Protein AF-A0A6A1PZD8-F1 (afdb_monomer_lite)

InterPro domains:
  IPR005786 Branched-chain amino acid aminotransferase II [PTHR11825] (142-214)
  IPR036038 Aminotransferase-like, PLP-dependent enzymes [SSF56752] (1-214)
  IPR043131 Branched-chain-amino-acid aminotransferase-like, N-terminal [G3DSA:3.30.470.10] (1-45)
  IPR043132 Branched-chain-amino-acid aminotransferase-like, C-terminal [G3DSA:3.20.10.10] (76-135)
  IPR043132 Branched-chain-amino-acid aminotransferase-like, C-terminal [G3DSA:3.20.10.10] (136-211)

Secondary structure (DSSP, 8-state):
------EEE-TTS-EEESSHHHHHHHHHHHHHHTTPPP--GGG---TTT------EEE--S--S-S--S-EEE---S----GGGTTHHHHHHHHHHTT-SS-EEEETTTTEEEEETTEEEEEEE--TT-PPP----S-TTSTTTS-------BHHHHHHHHHTT-EEEEEEEETTTEEEE--EEEETTEEEE-TTTTTTTHHHHHHHHHHHHH-

Structure (mmCIF, N/CA/C/O backbone):
data_AF-A0A6A1PZD8-F1
#
_entry.id   AF-A0A6A1PZD8-F1
#
loop_
_atom_site.group_PDB
_atom_site.id
_atom_site.type_symbol
_atom_site.label_atom_id
_atom_site.label_alt_id
_atom_site.label_comp_id
_atom_site.label_asym_id
_atom_site.label_entity_id
_atom_site.label_seq_id
_atom_site.pdbx_PDB_ins_code
_atom_site.Cartn_x
_atom_site.Cartn_y
_atom_site.Cartn_z
_atom_site.occupancy
_atom_site.B_iso_or_equiv
_atom_site.auth_seq_id
_atom_site.auth_comp_id
_atom_site.auth_asym_id
_atom_site.auth_atom_id
_atom_site.pdbx_PDB_model_num
ATOM 1 N N . LEU A 1 1 ? 8.321 -14.319 -13.948 1.00 66.00 1 LEU A N 1
ATOM 2 C CA . LEU A 1 1 ? 8.501 -13.089 -13.126 1.00 66.00 1 LEU A CA 1
ATOM 3 C C . LEU A 1 1 ? 8.470 -11.869 -14.033 1.00 66.00 1 LEU A C 1
ATOM 5 O O . LEU A 1 1 ? 8.706 -12.036 -15.225 1.00 66.00 1 LEU A O 1
ATOM 9 N N . PHE A 1 2 ? 8.208 -10.676 -13.501 1.00 71.44 2 PHE A N 1
ATOM 10 C CA . PHE A 1 2 ? 8.309 -9.426 -14.261 1.00 71.44 2 PHE A CA 1
ATOM 11 C C . PHE A 1 2 ? 8.849 -8.297 -13.381 1.00 71.44 2 PHE A C 1
ATOM 13 O O . PHE A 1 2 ? 8.871 -8.422 -12.159 1.00 71.44 2 PHE A O 1
ATOM 20 N N . GLU A 1 3 ? 9.250 -7.207 -14.028 1.00 72.62 3 GLU A N 1
ATOM 21 C CA . GLU A 1 3 ? 9.620 -5.938 -13.409 1.00 72.62 3 GLU A CA 1
ATOM 22 C C . GLU A 1 3 ? 8.863 -4.784 -14.066 1.00 72.62 3 GLU A C 1
ATOM 24 O O . GLU A 1 3 ? 8.399 -4.894 -15.203 1.00 72.62 3 GLU A O 1
ATOM 29 N N . GLY A 1 4 ? 8.751 -3.675 -13.340 1.00 69.31 4 GLY A N 1
ATOM 30 C CA . GLY A 1 4 ? 8.159 -2.437 -13.832 1.00 69.31 4 GLY A CA 1
ATOM 31 C C . GLY A 1 4 ? 9.054 -1.251 -13.501 1.00 69.31 4 GLY A C 1
ATOM 32 O O . GLY A 1 4 ? 9.299 -0.965 -12.331 1.00 69.31 4 GLY A O 1
ATOM 33 N N . MET A 1 5 ? 9.518 -0.548 -14.530 1.00 73.38 5 MET A N 1
ATOM 34 C CA . MET A 1 5 ? 10.239 0.718 -14.405 1.00 73.38 5 MET A CA 1
ATOM 35 C C . MET A 1 5 ? 9.697 1.723 -15.417 1.00 73.38 5 MET A C 1
ATOM 37 O O . MET A 1 5 ? 9.036 1.344 -16.385 1.00 73.38 5 MET A O 1
ATOM 41 N N . LYS A 1 6 ? 9.950 3.008 -15.173 1.00 66.00 6 LYS A N 1
ATOM 42 C CA . LYS A 1 6 ? 9.512 4.099 -16.045 1.00 66.00 6 LYS A CA 1
ATOM 43 C C . LYS A 1 6 ? 10.709 4.837 -16.623 1.00 66.00 6 LYS A C 1
ATOM 45 O O . LYS A 1 6 ? 11.707 5.047 -15.931 1.00 66.00 6 LYS A O 1
ATOM 50 N N . ALA A 1 7 ? 10.546 5.240 -17.878 1.00 67.88 7 ALA A N 1
ATOM 51 C CA . ALA A 1 7 ? 11.393 6.209 -18.542 1.00 67.88 7 ALA A CA 1
ATOM 52 C C . ALA A 1 7 ? 10.691 7.570 -18.547 1.00 67.88 7 ALA A C 1
ATOM 54 O O . ALA A 1 7 ? 9.480 7.649 -18.767 1.00 67.88 7 ALA A O 1
ATOM 55 N N . PHE A 1 8 ? 11.457 8.625 -18.313 1.00 67.81 8 PHE A N 1
ATOM 56 C CA . PHE A 1 8 ? 10.989 10.003 -18.276 1.00 67.81 8 PHE A CA 1
ATOM 57 C C . PHE A 1 8 ? 11.785 10.817 -19.286 1.00 67.81 8 PHE A C 1
ATOM 59 O O . PHE A 1 8 ? 12.988 10.615 -19.437 1.00 67.81 8 PHE A O 1
ATOM 66 N N . LYS A 1 9 ? 11.109 11.710 -20.010 1.00 66.81 9 LYS A N 1
ATOM 67 C CA . LYS A 1 9 ? 11.753 12.610 -20.967 1.00 66.81 9 LYS A CA 1
ATOM 68 C C . LYS A 1 9 ? 11.853 13.994 -20.338 1.00 66.81 9 LYS A C 1
ATOM 70 O O . LYS A 1 9 ? 10.829 14.633 -20.097 1.00 66.81 9 LYS A O 1
ATOM 75 N N . GLY A 1 10 ? 13.079 14.431 -20.069 1.00 66.88 10 GLY A N 1
ATOM 76 C CA . GLY A 1 10 ? 13.355 15.736 -19.481 1.00 66.88 10 GLY A CA 1
ATOM 77 C C . GLY A 1 10 ? 13.083 16.887 -20.452 1.00 66.88 10 GLY A C 1
ATOM 78 O O . GLY A 1 10 ? 12.913 16.695 -21.661 1.00 66.88 10 GLY A O 1
ATOM 79 N N . ARG A 1 11 ? 13.073 18.120 -19.928 1.00 73.94 11 ARG A N 1
ATOM 80 C CA . ARG A 1 11 ? 12.949 19.343 -20.753 1.00 73.94 11 ARG A CA 1
ATOM 81 C C . ARG A 1 11 ? 14.088 19.472 -21.765 1.00 73.94 11 ARG A C 1
ATOM 83 O O . ARG A 1 11 ? 13.882 19.988 -22.857 1.00 73.94 11 ARG A O 1
ATOM 90 N N . ASP A 1 12 ? 15.248 18.935 -21.410 1.00 74.44 12 ASP A N 1
ATOM 91 C CA . ASP A 1 12 ? 16.448 18.822 -22.233 1.00 74.44 12 ASP A CA 1
ATOM 92 C C . ASP A 1 12 ? 16.357 17.741 -23.325 1.00 74.44 12 ASP A C 1
ATOM 94 O O . ASP A 1 12 ? 17.343 17.461 -23.992 1.00 74.44 12 ASP A O 1
ATOM 98 N N . GLN A 1 13 ? 15.181 17.132 -23.522 1.00 67.31 13 GLN A N 1
ATOM 99 C CA . GLN A 1 13 ? 14.915 16.043 -24.470 1.00 67.31 13 GLN A CA 1
ATOM 100 C C . GLN A 1 13 ? 15.633 14.720 -24.165 1.00 67.31 13 GLN A C 1
ATOM 102 O O . GLN A 1 13 ? 15.375 13.733 -24.857 1.00 67.31 13 GLN A O 1
ATOM 107 N N . CYS A 1 14 ? 16.443 14.658 -23.107 1.00 60.22 14 CYS A N 1
ATOM 108 C CA . CYS A 1 14 ? 17.106 13.442 -22.656 1.00 60.22 14 CYS A CA 1
ATOM 109 C C . CYS A 1 14 ? 16.107 12.490 -21.988 1.00 60.22 14 CYS A C 1
ATOM 111 O O . CYS A 1 14 ? 15.287 12.900 -21.159 1.00 60.22 14 CYS A O 1
ATOM 113 N N . VAL A 1 15 ? 16.199 11.203 -22.324 1.00 65.25 15 VAL A N 1
ATOM 114 C CA . VAL A 1 15 ? 15.409 10.141 -21.692 1.00 65.25 15 VAL A CA 1
ATOM 115 C C . VAL A 1 15 ? 16.195 9.563 -20.519 1.00 65.25 15 VAL A C 1
ATOM 117 O O . VAL A 1 15 ? 17.367 9.227 -20.656 1.00 65.25 15 VAL A O 1
ATOM 120 N N . ARG A 1 16 ? 15.552 9.441 -19.357 1.00 72.50 16 ARG A N 1
ATOM 121 C CA . ARG A 1 16 ? 16.148 8.920 -18.121 1.00 72.50 16 ARG A CA 1
ATOM 122 C C . ARG A 1 16 ? 15.307 7.792 -17.550 1.00 72.50 16 ARG A C 1
ATOM 124 O O . ARG A 1 16 ? 14.081 7.842 -17.581 1.00 72.50 16 ARG A O 1
ATOM 131 N N . LEU A 1 17 ? 15.970 6.792 -16.979 1.00 70.62 17 LEU A N 1
ATOM 132 C CA . LEU A 1 17 ? 15.328 5.742 -16.192 1.00 70.62 17 LEU A CA 1
ATOM 133 C C . LEU A 1 17 ? 15.456 6.062 -14.703 1.00 70.62 17 LEU A C 1
ATOM 135 O O . LEU A 1 17 ? 16.534 6.424 -14.229 1.00 70.62 17 LEU A O 1
ATOM 139 N N . PHE A 1 18 ? 14.379 5.876 -13.940 1.00 71.75 18 PHE A N 1
ATOM 140 C CA . PHE A 1 18 ? 14.424 6.079 -12.492 1.00 71.75 18 PHE A CA 1
ATOM 141 C C . PHE A 1 18 ? 14.935 4.823 -11.774 1.00 71.75 18 PHE A C 1
ATOM 143 O O . PHE A 1 18 ? 14.223 3.826 -11.674 1.00 71.75 18 PHE A O 1
ATOM 150 N N . ARG A 1 19 ? 16.174 4.889 -11.266 1.00 75.56 19 ARG A N 1
ATOM 151 C CA . ARG A 1 19 ? 16.854 3.826 -10.495 1.00 75.56 19 ARG A CA 1
ATOM 152 C C . ARG A 1 19 ? 16.757 2.411 -11.123 1.00 75.56 19 ARG A C 1
ATOM 154 O O . ARG A 1 19 ? 16.487 1.453 -10.394 1.00 75.56 19 ARG A O 1
ATOM 161 N N . PRO A 1 20 ? 17.047 2.232 -12.432 1.00 74.62 20 PRO A N 1
ATOM 162 C CA . PRO A 1 20 ? 16.864 0.951 -13.137 1.00 74.62 20 PRO A CA 1
ATOM 163 C C . PRO A 1 20 ? 17.656 -0.210 -12.514 1.00 74.62 20 PRO A C 1
ATOM 165 O O . PRO A 1 20 ? 17.232 -1.364 -12.564 1.00 74.62 20 PRO A O 1
ATOM 168 N N . TRP A 1 21 ? 18.781 0.093 -11.864 1.00 74.94 21 TRP A N 1
ATOM 169 C CA . TRP A 1 21 ? 19.627 -0.881 -11.175 1.00 74.94 21 TRP A CA 1
ATOM 170 C C . TRP A 1 21 ? 18.897 -1.616 -10.040 1.00 74.94 21 TRP A C 1
ATOM 172 O O . TRP A 1 21 ? 19.080 -2.818 -9.869 1.00 74.94 21 TRP A O 1
ATOM 182 N N . LEU A 1 22 ? 18.009 -0.935 -9.302 1.00 74.50 22 LEU A N 1
ATOM 183 C CA . LEU A 1 22 ? 17.241 -1.561 -8.217 1.00 74.50 22 LEU A CA 1
ATOM 184 C C . LEU A 1 22 ? 16.189 -2.538 -8.754 1.00 74.50 22 LEU A C 1
ATOM 186 O O . LEU A 1 22 ? 15.955 -3.590 -8.153 1.00 74.50 22 LEU A O 1
ATOM 190 N N . ASN A 1 23 ? 15.586 -2.220 -9.904 1.00 73.88 23 ASN A N 1
ATOM 191 C CA . ASN A 1 23 ? 14.696 -3.142 -10.602 1.00 73.88 23 ASN A CA 1
ATOM 192 C C . ASN A 1 23 ? 15.453 -4.391 -11.059 1.00 73.88 23 ASN A C 1
ATOM 194 O O . ASN A 1 23 ? 14.965 -5.500 -10.855 1.00 73.88 23 ASN A O 1
ATOM 198 N N . MET A 1 24 ? 16.656 -4.235 -11.621 1.00 73.69 24 MET A N 1
ATOM 199 C CA . MET A 1 24 ? 17.478 -5.373 -12.048 1.00 73.69 24 MET A CA 1
ATOM 200 C C . MET A 1 24 ? 17.845 -6.288 -10.873 1.00 73.69 24 MET A C 1
ATOM 202 O O . MET A 1 24 ? 17.737 -7.511 -10.982 1.00 73.69 24 MET A O 1
ATOM 206 N N . ASP A 1 25 ? 18.170 -5.713 -9.716 1.00 75.25 25 ASP A N 1
ATOM 207 C CA . ASP A 1 25 ? 18.473 -6.477 -8.504 1.00 75.25 25 ASP A CA 1
ATOM 208 C C . ASP A 1 25 ? 17.255 -7.249 -7.978 1.00 75.25 25 ASP A C 1
ATOM 210 O O . ASP A 1 25 ? 17.362 -8.412 -7.574 1.00 75.25 25 ASP A O 1
ATOM 214 N N . ARG A 1 26 ? 16.063 -6.639 -8.006 1.00 77.50 26 ARG A N 1
ATOM 215 C CA . ARG A 1 26 ? 14.810 -7.316 -7.635 1.00 77.50 26 ARG A CA 1
ATOM 216 C C . ARG A 1 26 ? 14.424 -8.406 -8.641 1.00 77.50 26 ARG A C 1
ATOM 218 O O . ARG A 1 26 ? 13.980 -9.482 -8.221 1.00 77.50 26 ARG A O 1
ATOM 225 N N . MET A 1 27 ? 14.681 -8.187 -9.929 1.00 74.25 27 MET A N 1
ATOM 226 C CA . MET A 1 27 ? 14.484 -9.185 -10.977 1.00 74.25 27 MET A CA 1
ATOM 227 C C . MET A 1 27 ? 15.369 -10.416 -10.758 1.00 74.25 27 MET A C 1
ATOM 229 O O . MET A 1 27 ? 14.867 -11.540 -10.792 1.00 74.25 27 MET A O 1
ATOM 233 N N . LEU A 1 28 ? 16.658 -10.211 -10.468 1.00 74.19 28 LEU A N 1
ATOM 234 C CA . LEU A 1 28 ? 17.614 -11.290 -10.214 1.00 74.19 28 LEU A CA 1
ATOM 235 C C . LEU A 1 28 ? 17.232 -12.105 -8.969 1.00 74.19 28 LEU A C 1
ATOM 237 O O . LEU A 1 28 ? 17.201 -13.335 -9.023 1.00 74.19 28 LEU A O 1
ATOM 241 N N . ARG A 1 29 ? 16.859 -11.439 -7.865 1.00 75.44 29 ARG A N 1
ATOM 242 C CA . ARG A 1 29 ? 16.357 -12.114 -6.650 1.00 75.44 29 ARG A CA 1
ATOM 243 C C . ARG A 1 29 ? 15.110 -12.956 -6.931 1.00 75.44 29 ARG A C 1
ATOM 245 O O . ARG A 1 29 ? 14.993 -14.080 -6.445 1.00 75.44 29 ARG A O 1
ATOM 252 N N . SER A 1 30 ? 14.196 -12.438 -7.749 1.00 75.44 30 SER A N 1
ATOM 253 C CA . SER A 1 30 ? 12.987 -13.162 -8.155 1.00 75.44 30 SER A CA 1
ATOM 254 C C . SER A 1 30 ? 13.305 -14.360 -9.057 1.00 75.44 30 SER A C 1
ATOM 256 O O . SER A 1 30 ? 12.662 -15.401 -8.937 1.00 75.44 30 SER A O 1
ATOM 258 N N . ALA A 1 31 ? 14.304 -14.237 -9.937 1.00 71.12 31 ALA A N 1
ATOM 259 C CA . ALA A 1 31 ? 14.746 -15.315 -10.821 1.00 71.12 31 ALA A CA 1
ATOM 260 C C . ALA A 1 31 ? 15.340 -16.469 -10.013 1.00 71.12 31 ALA A C 1
ATOM 262 O O . ALA A 1 31 ? 14.924 -17.614 -10.185 1.00 71.12 31 ALA A O 1
ATOM 263 N N . LEU A 1 32 ? 16.214 -16.145 -9.058 1.00 76.94 32 LEU A N 1
ATOM 264 C CA . LEU A 1 32 ? 16.785 -17.099 -8.109 1.00 76.94 32 LEU A CA 1
ATOM 265 C C . LEU A 1 32 ? 15.699 -17.857 -7.333 1.00 76.94 32 LEU A C 1
ATOM 267 O O . LEU A 1 32 ? 15.737 -19.085 -7.272 1.00 76.94 32 LEU A O 1
ATOM 271 N N . ARG A 1 33 ? 14.689 -17.148 -6.806 1.00 76.06 33 ARG A N 1
ATOM 272 C CA . ARG A 1 33 ? 13.576 -17.756 -6.052 1.00 76.06 33 ARG A CA 1
ATOM 273 C C . ARG A 1 33 ? 12.730 -18.721 -6.887 1.00 76.06 33 ARG A C 1
ATOM 275 O O . ARG A 1 33 ? 12.160 -19.656 -6.338 1.00 76.06 33 ARG A O 1
ATOM 282 N N . LEU A 1 34 ? 12.648 -18.497 -8.197 1.00 71.50 34 LEU A N 1
ATOM 283 C CA . LEU A 1 34 ? 11.920 -19.352 -9.140 1.00 71.50 34 LEU A CA 1
ATOM 284 C C . LEU A 1 34 ? 12.826 -20.377 -9.841 1.00 71.50 34 LEU A C 1
ATOM 286 O O . LEU A 1 34 ? 12.397 -21.008 -10.805 1.00 71.50 34 LEU A O 1
ATOM 290 N N . CYS A 1 35 ? 14.075 -20.525 -9.387 1.00 76.19 35 CYS A N 1
ATOM 291 C CA . CYS A 1 35 ? 15.079 -21.403 -9.990 1.00 76.19 35 CYS A CA 1
ATOM 292 C C . CYS A 1 35 ? 15.307 -21.149 -11.494 1.00 76.19 35 CYS A C 1
ATOM 294 O O . CYS A 1 35 ? 15.648 -22.072 -12.239 1.00 76.19 35 CYS A O 1
ATOM 296 N N . LEU A 1 36 ? 15.117 -19.904 -11.935 1.00 69.69 36 LEU A N 1
ATOM 297 C CA . LEU A 1 36 ? 15.361 -19.457 -13.304 1.00 69.69 36 LEU A CA 1
ATOM 298 C C . LEU A 1 36 ? 16.857 -19.157 -13.529 1.00 69.69 36 LEU A C 1
ATOM 300 O O . LEU A 1 36 ? 17.579 -18.903 -12.561 1.00 69.69 36 LEU A O 1
ATOM 304 N N . PRO A 1 37 ? 17.338 -19.165 -14.789 1.00 70.38 37 PRO A N 1
ATOM 305 C CA . PRO A 1 37 ? 18.714 -18.792 -15.115 1.00 70.38 37 PRO A CA 1
ATOM 306 C C . PRO A 1 37 ? 19.079 -17.384 -14.621 1.00 70.38 37 PRO A C 1
ATOM 308 O O . PRO A 1 37 ? 18.279 -16.454 -14.717 1.00 70.38 37 PRO A O 1
ATOM 311 N N . THR A 1 38 ? 20.305 -17.226 -14.123 1.00 70.12 38 THR A N 1
ATOM 312 C CA . THR A 1 38 ? 20.860 -15.957 -13.625 1.00 70.12 38 THR A CA 1
ATOM 313 C C . THR A 1 38 ? 21.786 -15.299 -14.645 1.00 70.12 38 THR A C 1
ATOM 315 O O . THR A 1 38 ? 22.337 -15.977 -15.508 1.00 70.12 38 THR A O 1
ATOM 318 N N . TRP A 1 39 ? 22.033 -13.998 -14.497 1.00 65.75 39 TRP A N 1
ATOM 319 C CA . TRP A 1 39 ? 22.982 -13.229 -15.312 1.00 65.75 39 TRP A CA 1
ATOM 320 C C . TRP A 1 39 ? 23.930 -12.394 -14.434 1.00 65.75 39 TRP A C 1
ATOM 322 O O . TRP A 1 39 ? 23.631 -12.120 -13.271 1.00 65.75 39 TRP A O 1
ATOM 332 N N . VAL A 1 40 ? 25.088 -12.004 -14.983 1.00 52.72 40 VAL A N 1
ATOM 333 C CA . VAL A 1 40 ? 26.128 -11.225 -14.280 1.00 52.72 40 VAL A CA 1
ATOM 334 C C . VAL A 1 40 ? 25.967 -9.729 -14.582 1.00 52.72 40 VAL A C 1
ATOM 336 O O . VAL A 1 40 ? 25.740 -9.351 -15.729 1.00 52.72 40 VAL A O 1
ATOM 339 N N . ARG A 1 41 ? 26.126 -8.867 -13.562 1.00 50.69 41 ARG A N 1
ATOM 340 C CA . ARG A 1 41 ? 25.958 -7.393 -13.631 1.00 50.69 41 ARG A CA 1
ATOM 341 C C . ARG A 1 41 ? 26.848 -6.677 -14.671 1.00 50.69 41 ARG A C 1
ATOM 343 O O . ARG A 1 41 ? 26.563 -5.538 -15.019 1.00 50.69 41 ARG A O 1
ATOM 350 N N . GLY A 1 42 ? 27.916 -7.316 -15.155 1.00 42.31 42 GLY A N 1
ATOM 351 C CA . GLY A 1 42 ? 28.996 -6.687 -15.932 1.00 42.31 42 GLY A CA 1
ATOM 352 C C . GLY A 1 42 ? 28.714 -6.363 -17.405 1.00 42.31 42 GLY A C 1
ATOM 353 O O . GLY A 1 42 ? 29.602 -5.844 -18.067 1.00 42.31 42 GLY A O 1
ATOM 354 N N . ALA A 1 43 ? 27.522 -6.643 -17.935 1.00 39.31 43 ALA A N 1
ATOM 355 C CA . ALA A 1 43 ? 27.190 -6.362 -19.338 1.00 39.31 43 ALA A CA 1
ATOM 356 C C . ALA A 1 43 ? 26.455 -5.022 -19.560 1.00 39.31 43 ALA A C 1
ATOM 358 O O . ALA A 1 43 ? 26.063 -4.722 -20.679 1.00 39.31 43 ALA A O 1
ATOM 359 N N . ALA A 1 44 ? 26.298 -4.189 -18.525 1.00 41.12 44 ALA A N 1
ATOM 360 C CA . ALA A 1 44 ? 25.666 -2.870 -18.628 1.00 41.12 44 ALA A CA 1
ATOM 361 C C . ALA A 1 44 ? 26.660 -1.752 -19.017 1.00 41.12 44 ALA A C 1
ATOM 363 O O . ALA A 1 44 ? 26.669 -0.670 -18.428 1.00 41.12 44 ALA A O 1
ATOM 364 N N . GLY A 1 45 ? 27.523 -2.023 -19.997 1.00 33.53 45 GLY A N 1
ATOM 365 C CA . GLY A 1 45 ? 28.298 -0.986 -20.670 1.00 33.53 45 GLY A CA 1
ATOM 366 C C . GLY A 1 45 ? 27.392 -0.225 -21.636 1.00 33.53 45 GLY A C 1
ATOM 367 O O . GLY A 1 45 ? 27.033 -0.754 -22.679 1.00 33.53 45 GLY A O 1
ATOM 368 N N . GLY A 1 46 ? 27.028 1.009 -21.280 1.00 36.38 46 GLY A N 1
ATOM 369 C CA . GLY A 1 46 ? 26.315 1.941 -22.158 1.00 36.38 46 GLY A CA 1
ATOM 370 C C . GLY A 1 46 ? 24.792 1.809 -22.106 1.00 36.38 46 GLY A C 1
ATOM 371 O O . GLY A 1 46 ? 24.189 1.060 -22.871 1.00 36.38 46 GLY A O 1
ATOM 372 N N . LEU A 1 47 ? 24.153 2.622 -21.261 1.00 44.03 47 LEU A N 1
ATOM 373 C CA . LEU A 1 47 ? 22.690 2.743 -21.191 1.00 44.03 47 LEU A CA 1
ATOM 374 C C . LEU A 1 47 ? 22.054 3.294 -22.492 1.00 44.03 47 LEU A C 1
ATOM 376 O O . LEU A 1 47 ? 20.836 3.261 -22.615 1.00 44.03 47 LEU A O 1
ATOM 380 N N . ASP A 1 48 ? 22.858 3.740 -23.466 1.00 37.41 48 ASP A N 1
ATOM 381 C CA . ASP A 1 48 ? 22.395 4.208 -24.783 1.00 37.41 48 ASP A CA 1
ATOM 382 C C . ASP A 1 48 ? 22.200 3.079 -25.812 1.00 37.41 48 ASP A C 1
ATOM 384 O O . ASP A 1 48 ? 21.624 3.299 -26.873 1.00 37.41 48 ASP A O 1
ATOM 388 N N . SER A 1 49 ? 22.644 1.853 -25.511 1.00 33.78 49 SER A N 1
ATOM 389 C CA . SER A 1 49 ? 22.479 0.694 -26.412 1.00 33.78 49 SER A CA 1
ATOM 390 C C . SER A 1 49 ? 21.952 -0.566 -25.720 1.00 33.78 49 SER A C 1
ATOM 392 O O . SER A 1 49 ? 21.785 -1.608 -26.353 1.00 33.78 49 SER A O 1
ATOM 394 N N . TRP A 1 50 ? 21.641 -0.472 -24.426 1.00 37.78 50 TRP A N 1
ATOM 395 C CA . TRP A 1 50 ? 21.169 -1.587 -23.614 1.00 37.78 50 TRP A CA 1
ATOM 396 C C . TRP A 1 50 ? 19.750 -1.321 -23.109 1.00 37.78 50 TRP A C 1
ATOM 398 O O . TRP A 1 50 ? 19.536 -0.826 -22.003 1.00 37.78 50 TRP A O 1
ATOM 408 N N . ILE A 1 51 ? 18.763 -1.712 -23.914 1.00 36.06 51 ILE A N 1
ATOM 409 C CA . ILE A 1 51 ? 17.443 -2.102 -23.411 1.00 36.06 51 ILE A CA 1
ATOM 410 C C . ILE A 1 51 ? 17.377 -3.628 -23.559 1.00 36.06 51 ILE A C 1
ATOM 412 O O . ILE A 1 51 ? 17.015 -4.116 -24.627 1.00 36.06 51 ILE A O 1
ATOM 416 N N . PRO A 1 52 ? 17.789 -4.417 -22.549 1.00 34.06 52 PRO A N 1
ATOM 417 C CA . PRO A 1 52 ? 17.612 -5.859 -22.594 1.00 34.06 52 PRO A CA 1
ATOM 418 C C . PRO A 1 52 ? 16.135 -6.184 -22.430 1.00 34.06 52 PRO A C 1
ATOM 420 O O . PRO A 1 52 ? 15.479 -5.743 -21.481 1.00 34.06 52 PRO A O 1
ATOM 423 N N . ASP A 1 53 ? 15.632 -7.010 -23.333 1.00 37.69 53 ASP A N 1
ATOM 424 C CA . ASP A 1 53 ? 14.234 -7.378 -23.393 1.00 37.69 53 ASP A CA 1
ATOM 425 C C . ASP A 1 53 ? 13.849 -8.390 -22.283 1.00 37.69 53 ASP A C 1
ATOM 427 O O . ASP A 1 53 ? 13.737 -9.585 -22.513 1.00 37.69 53 ASP A O 1
ATOM 431 N N . ALA A 1 54 ? 13.674 -7.947 -21.039 1.00 45.53 54 ALA A N 1
ATOM 432 C CA . ALA A 1 54 ? 13.555 -8.773 -19.838 1.00 45.53 54 ALA A CA 1
ATOM 433 C C . ALA A 1 54 ? 12.126 -9.120 -19.282 1.00 45.53 54 ALA A C 1
ATOM 435 O O . ALA A 1 54 ? 11.568 -8.409 -18.444 1.00 45.53 54 ALA A O 1
ATOM 436 N N . ARG A 1 55 ? 11.583 -10.310 -19.609 1.00 42.22 55 ARG A N 1
ATOM 437 C CA . ARG A 1 55 ? 10.617 -11.125 -18.809 1.00 42.22 55 ARG A CA 1
ATOM 438 C C . ARG A 1 55 ? 10.947 -12.609 -18.956 1.00 42.22 55 ARG A C 1
ATOM 440 O O . ARG A 1 55 ? 11.084 -13.069 -20.078 1.00 42.22 55 ARG A O 1
ATOM 447 N N . PHE A 1 56 ? 10.992 -13.371 -17.861 1.00 45.78 56 PHE A N 1
ATOM 448 C CA . PHE A 1 56 ? 11.191 -14.829 -17.917 1.00 45.78 56 PHE A CA 1
ATOM 449 C C . PHE A 1 56 ? 9.857 -15.581 -17.893 1.00 45.78 56 PHE A C 1
ATOM 451 O O . PHE A 1 56 ? 9.134 -15.523 -16.887 1.00 45.78 56 PHE A O 1
ATOM 458 N N . CYS A 1 57 ? 9.583 -16.331 -18.962 1.00 46.66 57 CYS A N 1
ATOM 459 C CA . CYS A 1 57 ? 8.506 -17.315 -19.045 1.00 46.66 57 CYS A CA 1
ATOM 460 C C . CYS A 1 57 ? 9.109 -18.733 -19.138 1.00 46.66 57 CYS A C 1
ATOM 462 O O . CYS A 1 57 ? 9.869 -19.005 -20.075 1.00 46.66 57 CYS A O 1
ATOM 464 N N . PRO A 1 58 ? 8.823 -19.639 -18.183 1.00 49.00 58 PRO A N 1
ATOM 465 C CA . PRO A 1 58 ? 9.159 -21.053 -18.333 1.00 49.00 58 PRO A CA 1
ATOM 466 C C . PRO A 1 58 ? 8.459 -21.618 -19.575 1.00 49.00 58 PRO A C 1
ATOM 468 O O . PRO A 1 58 ? 7.250 -21.462 -19.713 1.00 49.00 58 PRO A O 1
ATOM 471 N N . SER A 1 59 ? 9.201 -22.258 -20.479 1.00 57.69 59 SER A N 1
ATOM 472 C CA . SER A 1 59 ? 8.682 -22.712 -21.783 1.00 57.69 59 SER A CA 1
ATOM 473 C C . SER A 1 59 ? 8.923 -24.200 -22.050 1.00 57.69 59 SER A C 1
ATOM 475 O O . SER A 1 59 ? 8.976 -24.645 -23.197 1.00 57.69 59 SER A O 1
ATOM 477 N N . GLN A 1 60 ? 9.110 -24.990 -20.993 1.00 60.72 60 GLN A N 1
ATOM 478 C CA . GLN A 1 60 ? 9.405 -26.412 -21.125 1.00 60.72 60 GLN A CA 1
ATOM 479 C C . GLN A 1 60 ? 8.189 -27.190 -21.672 1.00 60.72 60 GLN A C 1
ATOM 481 O O . GLN A 1 60 ? 7.099 -27.066 -21.117 1.00 60.72 60 GLN A O 1
ATOM 486 N N . PRO A 1 61 ? 8.360 -28.049 -22.699 1.00 56.50 61 PRO A N 1
ATOM 487 C CA . PRO A 1 61 ? 7.293 -28.892 -23.239 1.00 56.50 61 PRO A CA 1
ATOM 488 C C . PRO A 1 61 ? 7.121 -30.163 -22.388 1.00 56.50 61 PRO A C 1
ATOM 490 O O . PRO A 1 61 ? 7.280 -31.281 -22.868 1.00 56.50 61 PRO A O 1
ATOM 493 N N . SER A 1 62 ? 6.880 -29.996 -21.088 1.00 60.97 62 SER A N 1
ATOM 494 C CA . SER A 1 62 ? 6.603 -31.089 -20.152 1.00 60.97 62 SER A CA 1
ATOM 495 C C . SER A 1 62 ? 5.595 -30.627 -19.107 1.00 60.97 62 SER A C 1
ATOM 497 O O . SER A 1 62 ? 5.695 -29.509 -18.610 1.00 60.97 62 SER A O 1
ATOM 499 N N . LEU A 1 63 ? 4.642 -31.497 -18.763 1.00 58.34 63 LEU A N 1
ATOM 500 C CA . LEU A 1 63 ? 3.649 -31.260 -17.706 1.00 58.34 63 LEU A CA 1
ATOM 501 C C . LEU A 1 63 ? 4.201 -31.536 -16.295 1.00 58.34 63 LEU A C 1
ATOM 503 O O . LEU A 1 63 ? 3.507 -31.313 -15.306 1.00 58.34 63 LEU A O 1
ATOM 507 N N . GLY A 1 64 ? 5.432 -32.048 -16.185 1.00 61.78 64 GLY A N 1
ATOM 508 C CA . GLY A 1 64 ? 6.051 -32.367 -14.901 1.00 61.78 64 GLY A CA 1
ATOM 509 C C . GLY A 1 64 ? 6.394 -31.114 -14.092 1.00 61.78 64 GLY A C 1
ATOM 510 O O . GLY A 1 64 ? 7.038 -30.196 -14.599 1.00 61.78 64 GLY A O 1
ATOM 511 N N . VAL A 1 65 ? 6.013 -31.095 -12.813 1.00 64.38 65 VAL A N 1
ATOM 512 C CA . VAL A 1 65 ? 6.398 -30.032 -11.872 1.00 64.38 65 VAL A CA 1
ATOM 513 C C . VAL A 1 65 ? 7.862 -30.237 -11.469 1.00 64.38 65 VAL A C 1
ATOM 515 O O . VAL A 1 65 ? 8.184 -31.146 -10.709 1.00 64.38 65 VAL A O 1
ATOM 518 N N . GLY A 1 66 ? 8.763 -29.407 -11.993 1.00 67.44 66 GLY A N 1
ATOM 519 C CA . GLY A 1 66 ? 10.200 -29.481 -11.727 1.00 67.44 66 GLY A CA 1
ATOM 520 C C . GLY A 1 66 ? 10.946 -28.223 -12.177 1.00 67.44 66 GLY A C 1
ATOM 521 O O . GLY A 1 66 ? 10.347 -27.290 -12.713 1.00 67.44 66 GLY A O 1
ATOM 522 N N . LYS A 1 67 ? 12.265 -28.179 -11.949 1.00 60.31 67 LYS A N 1
ATOM 523 C CA . LYS A 1 67 ? 13.108 -27.055 -12.390 1.00 60.31 67 LYS A CA 1
ATOM 524 C C . LYS A 1 67 ? 13.052 -26.933 -13.924 1.00 60.31 67 LYS A C 1
ATOM 526 O O . LYS A 1 67 ? 13.326 -27.928 -14.598 1.00 60.31 67 LYS A O 1
ATOM 531 N N . PRO A 1 68 ? 12.752 -25.747 -14.485 1.00 57.62 68 PRO A N 1
ATOM 532 C CA . PRO A 1 68 ? 12.626 -25.597 -15.927 1.00 57.62 68 PRO A CA 1
ATOM 533 C C . PRO A 1 68 ? 13.978 -25.794 -16.623 1.00 57.62 68 PRO A C 1
ATOM 535 O O . PRO A 1 68 ? 14.975 -25.178 -16.248 1.00 57.62 68 PRO A O 1
ATOM 538 N N . THR A 1 69 ? 14.007 -26.622 -17.668 1.00 62.50 69 THR A N 1
ATOM 539 C CA . THR A 1 69 ? 15.194 -26.823 -18.528 1.00 62.50 69 THR A CA 1
ATOM 540 C C . THR A 1 69 ? 15.307 -25.784 -19.644 1.00 62.50 69 THR A C 1
ATOM 542 O O . THR A 1 69 ? 16.374 -25.620 -20.232 1.00 62.50 69 THR A O 1
ATOM 545 N N . ARG A 1 70 ? 14.215 -25.062 -19.936 1.00 48.62 70 ARG A N 1
ATOM 546 C CA . ARG A 1 70 ? 14.148 -23.980 -20.929 1.00 48.62 70 ARG A CA 1
ATOM 547 C C . ARG A 1 70 ? 13.321 -22.816 -20.385 1.00 48.62 70 ARG A C 1
ATOM 549 O O . ARG A 1 70 ? 12.238 -23.017 -19.833 1.00 48.62 70 ARG A O 1
ATOM 556 N N . ALA A 1 71 ? 13.827 -21.601 -20.565 1.00 51.97 71 ALA A N 1
ATOM 557 C CA . ALA A 1 71 ? 13.114 -20.363 -20.279 1.00 51.97 71 ALA A CA 1
ATOM 558 C C . ALA A 1 71 ? 13.326 -19.384 -21.438 1.00 51.97 71 ALA A C 1
ATOM 560 O O . ALA A 1 71 ? 14.414 -19.323 -22.008 1.00 51.97 71 ALA A O 1
ATOM 561 N N . LEU A 1 72 ? 12.281 -18.641 -21.787 1.00 48.94 72 LEU A N 1
ATOM 562 C CA . LEU A 1 72 ? 12.329 -17.563 -22.771 1.00 48.94 72 LEU A CA 1
ATOM 563 C C . LEU A 1 72 ? 12.392 -16.219 -22.048 1.00 48.94 72 LEU A C 1
ATOM 565 O O . LEU A 1 72 ? 11.658 -16.009 -21.077 1.00 48.94 72 LEU A O 1
ATOM 569 N N . LEU A 1 73 ? 13.266 -15.342 -22.543 1.00 41.78 73 LEU A N 1
ATOM 570 C CA . LEU A 1 73 ? 13.415 -13.959 -22.106 1.00 41.78 73 LEU A CA 1
ATOM 571 C C . LEU A 1 73 ? 12.846 -13.026 -23.188 1.00 41.78 73 LEU A C 1
ATOM 573 O O . LEU A 1 73 ? 13.303 -13.100 -24.325 1.00 41.78 73 LEU A O 1
ATOM 577 N N . PHE A 1 74 ? 11.854 -12.192 -22.866 1.00 42.38 74 PHE A N 1
ATOM 578 C CA . PHE A 1 74 ? 11.314 -11.177 -23.790 1.00 42.38 74 PHE A CA 1
ATOM 579 C C . PHE A 1 74 ? 10.782 -9.938 -23.048 1.00 42.38 74 PHE A C 1
ATOM 581 O O . PHE A 1 74 ? 10.162 -10.074 -21.997 1.00 42.38 74 PHE A O 1
ATOM 588 N N . VAL A 1 75 ? 10.926 -8.723 -23.585 1.00 41.03 75 VAL A N 1
ATOM 589 C CA . VAL A 1 75 ? 10.195 -7.531 -23.119 1.00 41.03 75 VAL A CA 1
ATOM 590 C C . VAL A 1 75 ? 9.022 -7.325 -24.035 1.00 41.03 75 VAL A C 1
ATOM 592 O O . VAL A 1 75 ? 9.105 -7.319 -25.253 1.00 41.03 75 VAL A O 1
ATOM 595 N N . ILE A 1 76 ? 7.895 -7.149 -23.380 1.00 46.41 76 ILE A N 1
ATOM 596 C CA . ILE A 1 76 ? 6.675 -6.661 -23.994 1.00 46.41 76 ILE A CA 1
ATOM 597 C C . ILE A 1 76 ? 6.351 -5.396 -23.221 1.00 46.41 76 ILE A C 1
ATOM 599 O O . ILE A 1 76 ? 6.676 -5.294 -22.037 1.00 46.41 76 ILE A O 1
ATOM 603 N N . LEU A 1 77 ? 5.690 -4.435 -23.835 1.00 38.25 77 LEU A N 1
ATOM 604 C CA . LEU A 1 77 ? 5.013 -3.386 -23.091 1.00 38.25 77 LEU A CA 1
ATOM 605 C C . LEU A 1 77 ? 3.730 -4.019 -22.496 1.00 38.25 77 LEU A C 1
ATOM 607 O O . LEU A 1 77 ? 2.682 -4.010 -23.123 1.00 38.25 77 LEU A O 1
ATOM 611 N N . CYS A 1 78 ? 3.866 -4.623 -21.300 1.00 37.44 78 CYS A N 1
ATOM 612 C CA . CYS A 1 78 ? 2.876 -5.392 -20.497 1.00 37.44 78 CYS A CA 1
ATOM 613 C C . CYS A 1 78 ? 2.586 -6.854 -20.953 1.00 37.44 78 CYS A C 1
ATOM 615 O O . CYS A 1 78 ? 2.202 -7.049 -22.100 1.00 37.44 78 CYS A O 1
ATOM 617 N N . PRO A 1 79 ? 2.771 -7.900 -20.093 1.00 42.19 79 PRO A N 1
ATOM 618 C CA . PRO A 1 79 ? 1.727 -8.282 -19.114 1.00 42.19 79 PRO A CA 1
ATOM 619 C C . PRO A 1 79 ? 2.183 -8.878 -17.746 1.00 42.19 79 PRO A C 1
ATOM 621 O O . PRO A 1 79 ? 3.344 -9.211 -17.513 1.00 42.19 79 PRO A O 1
ATOM 624 N N . VAL A 1 80 ? 1.220 -8.982 -16.826 1.00 48.81 80 VAL A N 1
ATOM 625 C CA . VAL A 1 80 ? 1.316 -9.162 -15.357 1.00 48.81 80 VAL A CA 1
ATOM 626 C C . VAL A 1 80 ? 1.725 -10.584 -14.901 1.00 48.81 80 VAL A C 1
ATOM 628 O O . VAL A 1 80 ? 1.489 -11.562 -15.602 1.00 48.81 80 VAL A O 1
ATOM 631 N N . GLY A 1 81 ? 2.353 -10.716 -13.722 1.00 59.78 81 GLY A N 1
ATOM 632 C CA . GLY A 1 81 ? 2.867 -11.986 -13.168 1.00 59.78 81 GLY A CA 1
ATOM 633 C C . GLY A 1 81 ? 1.903 -12.784 -12.272 1.00 59.78 81 GLY A C 1
ATOM 634 O O . GLY A 1 81 ? 0.841 -12.304 -11.892 1.00 59.78 81 GLY A O 1
ATOM 635 N N . ALA A 1 82 ? 2.319 -13.994 -11.870 1.00 65.12 82 ALA A N 1
ATOM 636 C CA . ALA A 1 82 ? 1.481 -14.986 -11.176 1.00 65.12 82 ALA A CA 1
ATOM 637 C C . ALA A 1 82 ? 0.889 -14.535 -9.823 1.00 65.12 82 ALA A C 1
ATOM 639 O O . ALA A 1 82 ? -0.238 -14.907 -9.512 1.00 65.12 82 ALA A O 1
ATOM 640 N N . ASN A 1 83 ? 1.592 -13.693 -9.055 1.00 72.00 83 ASN A N 1
ATOM 641 C CA . ASN A 1 83 ? 1.086 -13.174 -7.772 1.00 72.00 83 ASN A CA 1
ATOM 642 C C . ASN A 1 83 ? -0.162 -12.287 -7.930 1.00 72.00 83 ASN A C 1
ATOM 644 O O . ASN A 1 83 ? -0.888 -12.082 -6.968 1.00 72.00 83 ASN A O 1
ATOM 648 N N . TYR A 1 84 ? -0.412 -11.769 -9.135 1.00 77.25 84 TYR A N 1
ATOM 649 C CA . TYR A 1 84 ? -1.489 -10.822 -9.416 1.00 77.25 84 TYR A CA 1
ATOM 650 C C . TYR A 1 84 ? -2.737 -11.502 -9.991 1.00 77.25 84 TYR A C 1
ATOM 652 O O . TYR A 1 84 ? -3.802 -10.902 -10.021 1.00 77.25 84 TYR A O 1
ATOM 660 N N . GLY A 1 85 ? -2.642 -12.758 -10.439 1.00 83.81 85 GLY A N 1
ATOM 661 C CA . GLY A 1 85 ? -3.802 -13.490 -10.961 1.00 83.81 85 GLY A CA 1
ATOM 662 C C . GLY A 1 85 ? -4.920 -13.628 -9.917 1.00 83.81 85 GLY A C 1
ATOM 663 O O . GLY A 1 85 ? -6.043 -13.192 -10.173 1.00 83.81 85 GLY A O 1
ATOM 664 N N . PRO A 1 86 ? -4.624 -14.152 -8.712 1.00 87.56 86 PRO A N 1
ATOM 665 C CA . PRO A 1 86 ? -5.622 -14.294 -7.650 1.00 87.56 86 PRO A CA 1
ATOM 666 C C . PRO A 1 86 ? -6.190 -12.966 -7.127 1.00 87.56 86 PRO A C 1
ATOM 668 O O . PRO A 1 86 ? -7.273 -12.955 -6.543 1.00 87.56 86 PRO A O 1
ATOM 671 N N . THR A 1 87 ? -5.496 -11.839 -7.330 1.00 89.75 87 THR A N 1
ATOM 672 C CA . THR A 1 87 ? -5.936 -10.540 -6.796 1.00 89.75 87 THR A CA 1
ATOM 673 C C . THR A 1 87 ? -7.084 -9.925 -7.592 1.00 89.75 87 THR A C 1
ATOM 675 O O . THR A 1 87 ? -7.817 -9.103 -7.047 1.00 89.75 87 THR A O 1
ATOM 678 N N . VAL A 1 88 ? -7.304 -10.356 -8.842 1.00 89.44 88 VAL A N 1
ATOM 679 C CA . VAL A 1 88 ? -8.366 -9.830 -9.720 1.00 89.44 88 VAL A CA 1
ATOM 680 C C . VAL A 1 88 ? -9.750 -9.994 -9.094 1.00 89.44 88 VAL A C 1
ATOM 682 O O . VAL A 1 88 ? -10.534 -9.047 -9.081 1.00 89.44 88 VAL A O 1
ATOM 685 N N . PHE A 1 89 ? -10.042 -11.171 -8.538 1.00 92.31 89 PHE A N 1
ATOM 686 C CA . PHE A 1 89 ? -11.328 -11.432 -7.889 1.00 92.31 89 PHE A CA 1
ATOM 687 C C . PHE A 1 89 ? -11.539 -10.514 -6.677 1.00 92.31 89 PHE A C 1
ATOM 689 O O . PHE A 1 89 ? -12.577 -9.869 -6.551 1.00 92.31 89 PHE A O 1
ATOM 696 N N . VAL A 1 90 ? -10.523 -10.392 -5.818 1.00 94.69 90 VAL A N 1
ATOM 697 C CA . VAL A 1 90 ? -10.585 -9.550 -4.612 1.00 94.69 90 VAL A CA 1
ATOM 698 C C . VAL A 1 90 ? -10.753 -8.072 -4.978 1.00 94.69 90 VAL A C 1
ATOM 700 O O . VAL A 1 90 ? -11.524 -7.361 -4.337 1.00 94.69 90 VAL A O 1
ATOM 703 N N . GLN A 1 91 ? -10.096 -7.616 -6.046 1.00 94.69 91 GLN A N 1
ATOM 704 C CA . GLN A 1 91 ? -10.244 -6.257 -6.559 1.00 94.69 91 GLN A CA 1
ATOM 705 C C . GLN A 1 91 ? -11.663 -5.981 -7.084 1.00 94.69 91 GLN A C 1
ATOM 707 O O . GLN A 1 91 ? -12.206 -4.907 -6.830 1.00 94.69 91 GLN A O 1
ATOM 712 N N . GLN A 1 92 ? -12.296 -6.936 -7.773 1.00 94.56 92 GLN A N 1
ATOM 713 C CA . GLN A 1 92 ? -13.697 -6.804 -8.196 1.00 94.56 92 GLN A CA 1
ATOM 714 C C . GLN A 1 92 ? -14.648 -6.727 -6.994 1.00 94.56 92 GLN A C 1
ATOM 716 O O . GLN A 1 92 ? -15.569 -5.912 -6.985 1.00 94.56 92 GLN A O 1
ATOM 721 N N . GLU A 1 93 ? -14.415 -7.532 -5.956 1.00 95.69 93 GLU A N 1
ATOM 722 C CA . GLU A 1 93 ? -15.194 -7.467 -4.716 1.00 95.69 93 GLU A CA 1
ATOM 723 C C . GLU A 1 93 ? -15.015 -6.129 -3.983 1.00 95.69 93 GLU A C 1
ATOM 725 O O . GLU A 1 93 ? -15.990 -5.571 -3.476 1.00 95.69 93 GLU A O 1
ATOM 730 N N . ALA A 1 94 ? -13.804 -5.565 -3.969 1.00 95.25 94 ALA A N 1
ATOM 731 C CA . ALA A 1 94 ? -13.562 -4.228 -3.427 1.00 95.25 94 ALA A CA 1
ATOM 732 C C . ALA A 1 94 ? -14.362 -3.157 -4.187 1.00 95.25 94 ALA A C 1
ATOM 734 O O . ALA A 1 94 ? -15.039 -2.341 -3.560 1.00 95.25 94 ALA A O 1
ATOM 735 N N . GLN A 1 95 ? -14.373 -3.214 -5.523 1.00 95.75 95 GLN A N 1
ATOM 736 C CA . GLN A 1 95 ? -15.153 -2.294 -6.359 1.00 95.75 95 GLN A CA 1
ATOM 737 C C . GLN A 1 95 ? -16.658 -2.397 -6.098 1.00 95.75 95 GLN A C 1
ATOM 739 O O . GLN A 1 95 ? -17.319 -1.372 -5.938 1.00 95.75 95 GLN A O 1
ATOM 744 N N . LYS A 1 96 ? -17.202 -3.616 -5.970 1.00 96.94 96 LYS A N 1
ATOM 745 C CA . LYS A 1 96 ? -18.617 -3.829 -5.604 1.00 96.94 96 LYS A CA 1
ATOM 746 C C . LYS A 1 96 ? -18.975 -3.214 -4.248 1.00 96.94 96 LYS A C 1
ATOM 748 O O . LYS A 1 96 ? -20.117 -2.819 -4.041 1.00 96.94 96 LYS A O 1
ATOM 753 N N . LYS A 1 97 ? -18.006 -3.110 -3.335 1.00 96.19 97 LYS A N 1
ATOM 754 C CA . LYS A 1 97 ? -18.152 -2.470 -2.018 1.00 96.19 97 LYS A CA 1
ATOM 755 C C . LYS A 1 97 ? -17.846 -0.964 -2.026 1.00 96.19 97 LYS A C 1
ATOM 757 O O . LYS A 1 97 ? -17.796 -0.352 -0.962 1.00 96.19 97 LYS A O 1
ATOM 762 N N . GLY A 1 98 ? -17.640 -0.358 -3.198 1.00 96.00 98 GLY A N 1
ATOM 763 C CA . GLY A 1 98 ? -17.342 1.071 -3.339 1.00 96.00 98 GLY A CA 1
ATOM 764 C C . GLY A 1 98 ? -15.913 1.457 -2.936 1.00 96.00 98 GLY A C 1
ATOM 765 O O . GLY A 1 98 ? -15.666 2.611 -2.577 1.00 96.00 98 GLY A O 1
ATOM 766 N N . CYS A 1 99 ? -14.979 0.501 -2.955 1.00 96.25 99 CYS A N 1
ATOM 767 C CA . CYS A 1 99 ? -13.555 0.720 -2.714 1.00 96.25 99 CYS A CA 1
ATOM 768 C C . CYS A 1 99 ? -12.764 0.681 -4.030 1.00 96.25 99 CYS A C 1
ATOM 770 O O . CYS A 1 99 ? -13.040 -0.123 -4.917 1.00 96.25 99 CYS A O 1
ATOM 772 N N . GLU A 1 100 ? -11.740 1.527 -4.140 1.00 96.25 100 GLU A N 1
ATOM 773 C CA . GLU A 1 100 ? -10.917 1.637 -5.354 1.00 96.25 100 GLU A CA 1
ATOM 774 C C . GLU A 1 100 ? -9.735 0.662 -5.370 1.00 96.25 100 GLU A C 1
ATOM 776 O O . GLU A 1 100 ? -9.275 0.264 -6.438 1.00 96.25 100 GLU A O 1
ATOM 781 N N . GLN A 1 101 ? -9.237 0.277 -4.195 1.00 95.56 101 GLN A N 1
ATOM 782 C CA . GLN A 1 101 ? -8.083 -0.603 -4.009 1.00 95.56 101 GLN A CA 1
ATOM 783 C C . GLN A 1 101 ? -8.300 -1.526 -2.806 1.00 95.56 101 GLN A C 1
ATOM 785 O O . GLN A 1 101 ? -9.115 -1.245 -1.923 1.00 95.56 101 GLN A O 1
ATOM 790 N N . VAL A 1 102 ? -7.539 -2.619 -2.766 1.00 96.75 102 VAL A N 1
ATOM 791 C CA . VAL A 1 102 ? -7.520 -3.581 -1.657 1.00 96.75 102 VAL A CA 1
ATOM 792 C C . VAL A 1 102 ? -6.393 -3.228 -0.688 1.00 96.75 102 VAL A C 1
ATOM 794 O O . VAL A 1 102 ? -5.243 -3.146 -1.103 1.00 96.75 102 VAL A O 1
ATOM 797 N N . LEU A 1 103 ? -6.691 -3.070 0.602 1.00 97.06 103 LEU A N 1
ATOM 798 C CA . LEU A 1 103 ? -5.671 -3.088 1.656 1.00 97.06 103 LEU A CA 1
ATOM 799 C C . LEU A 1 103 ? -5.402 -4.544 2.052 1.00 97.06 103 LEU A C 1
ATOM 801 O O . LEU A 1 103 ? -6.288 -5.218 2.578 1.00 97.06 103 LEU A O 1
ATOM 805 N N . TRP A 1 104 ? -4.194 -5.033 1.791 1.00 95.88 104 TRP A N 1
ATOM 806 C CA . TRP A 1 104 ? -3.795 -6.400 2.104 1.00 95.88 104 TRP A CA 1
ATOM 807 C C . TRP A 1 104 ? -3.430 -6.528 3.581 1.00 95.88 104 TRP A C 1
ATOM 809 O O . TRP A 1 104 ? -2.509 -5.866 4.072 1.00 95.88 104 TRP A O 1
ATOM 819 N N . LEU A 1 105 ? -4.150 -7.410 4.274 1.00 95.81 105 LEU A N 1
ATOM 820 C CA . LEU A 1 105 ? -3.915 -7.744 5.674 1.00 95.81 105 LEU A CA 1
ATOM 821 C C . LEU A 1 105 ? -3.264 -9.125 5.787 1.00 95.81 105 LEU A C 1
ATOM 823 O O . LEU A 1 105 ? -3.622 -10.043 5.048 1.00 95.81 105 LEU A O 1
ATOM 827 N N . TYR A 1 106 ? -2.331 -9.279 6.724 1.00 92.38 106 TYR A N 1
ATOM 828 C CA . TYR A 1 106 ? -1.629 -10.537 6.970 1.00 92.38 106 TYR A CA 1
ATOM 829 C C . TYR A 1 106 ? -1.674 -10.945 8.443 1.00 92.38 106 TYR A C 1
ATOM 831 O O . TYR A 1 106 ? -1.608 -10.101 9.333 1.00 92.38 106 TYR A O 1
ATOM 839 N N . GLY A 1 107 ? -1.728 -12.254 8.694 1.00 94.88 107 GLY A N 1
ATOM 840 C CA . GLY A 1 107 ? -1.679 -12.816 10.042 1.00 94.88 107 GLY A CA 1
ATOM 841 C C . GLY A 1 107 ? -2.972 -12.639 10.854 1.00 94.88 107 GLY A C 1
ATOM 842 O O . GLY A 1 107 ? -3.896 -11.948 10.423 1.00 94.88 107 GLY A O 1
ATOM 843 N N . PRO A 1 108 ? -3.059 -13.284 12.031 1.00 95.06 108 PRO A N 1
ATOM 844 C CA . PRO A 1 108 ? -4.237 -13.227 12.905 1.00 95.06 108 PRO A CA 1
ATOM 845 C C . PRO A 1 108 ? -4.444 -11.852 13.559 1.00 95.06 108 PRO A C 1
ATOM 847 O O . PRO A 1 108 ? -5.534 -11.537 14.020 1.00 95.06 108 PRO A O 1
ATOM 850 N N . ASP A 1 109 ? -3.398 -11.035 13.600 1.00 93.69 109 ASP A N 1
ATOM 851 C CA . ASP A 1 109 ? -3.365 -9.674 14.132 1.00 93.69 109 ASP A CA 1
ATOM 852 C C . ASP A 1 109 ? -3.624 -8.601 13.062 1.00 93.69 109 ASP A C 1
ATOM 854 O O . ASP A 1 109 ? -3.616 -7.407 13.367 1.00 93.69 109 ASP A O 1
ATOM 858 N N . HIS A 1 110 ? -3.900 -9.018 11.820 1.00 96.31 110 HIS A N 1
ATOM 859 C CA . HIS A 1 110 ? -4.281 -8.149 10.707 1.00 96.31 110 HIS A CA 1
ATOM 860 C C . HIS A 1 110 ? -3.248 -7.038 10.450 1.00 96.31 110 HIS A C 1
ATOM 862 O O . HIS A 1 110 ? -3.549 -5.845 10.521 1.00 96.31 110 HIS A O 1
ATOM 868 N N . GLN A 1 111 ? -2.012 -7.437 10.159 1.00 92.62 111 GLN A N 1
ATOM 869 C CA . GLN A 1 111 ? -0.920 -6.533 9.797 1.00 92.62 111 GLN A CA 1
ATOM 870 C C . GLN A 1 111 ? -1.177 -5.888 8.436 1.00 92.62 111 GLN A C 1
ATOM 872 O O . GLN A 1 111 ? -1.473 -6.593 7.472 1.00 92.62 111 GLN A O 1
ATOM 877 N N . LEU A 1 112 ? -1.027 -4.568 8.342 1.00 93.75 112 LEU A N 1
ATOM 878 C CA . LEU A 1 112 ? -1.071 -3.831 7.082 1.00 93.75 112 LEU A CA 1
ATOM 879 C C . LEU A 1 112 ? 0.194 -4.164 6.282 1.00 93.75 112 LEU A C 1
ATOM 881 O O . LEU A 1 112 ? 1.300 -4.060 6.810 1.00 93.75 112 LEU A O 1
ATOM 885 N N . THR A 1 113 ? 0.036 -4.565 5.019 1.00 91.31 113 THR A N 1
ATOM 886 C CA . THR A 1 113 ? 1.171 -4.965 4.164 1.00 91.31 113 THR A CA 1
ATOM 887 C C . THR A 1 113 ? 1.300 -4.102 2.912 1.00 91.31 113 THR A C 1
ATOM 889 O O . THR A 1 113 ? 2.324 -3.454 2.710 1.00 91.31 113 THR A O 1
ATOM 892 N N . GLU A 1 114 ? 0.261 -4.056 2.081 1.00 91.25 114 GLU A N 1
ATOM 893 C CA . GLU A 1 114 ? 0.263 -3.372 0.784 1.00 91.25 114 GLU A CA 1
ATOM 894 C C . GLU A 1 114 ? -1.128 -2.798 0.463 1.00 91.25 114 GLU A C 1
ATOM 896 O O . GLU A 1 114 ? -2.141 -3.290 0.960 1.00 91.25 114 GLU A O 1
ATOM 901 N N . VAL A 1 115 ? -1.194 -1.783 -0.404 1.00 91.94 115 VAL A N 1
ATOM 902 C CA . VAL A 1 115 ? -2.444 -1.246 -0.974 1.00 91.94 115 VAL A CA 1
ATOM 903 C C . VAL A 1 115 ? -2.458 -1.523 -2.473 1.00 91.94 115 VAL A C 1
ATOM 905 O O . VAL A 1 115 ? -1.726 -0.903 -3.242 1.00 91.94 115 VAL A O 1
ATOM 908 N N . GLY A 1 116 ? -3.290 -2.463 -2.910 1.00 92.38 116 GLY A N 1
ATOM 909 C CA . GLY A 1 116 ? -3.369 -2.890 -4.301 1.00 92.38 116 GLY A CA 1
ATOM 910 C C . GLY A 1 116 ? -2.053 -3.513 -4.753 1.00 92.38 116 GLY A C 1
ATOM 911 O O . GLY A 1 116 ? -1.740 -4.639 -4.376 1.00 92.38 116 GLY A O 1
ATOM 912 N N . THR A 1 117 ? -1.293 -2.778 -5.563 1.00 90.31 117 THR A N 1
ATOM 913 C CA . THR A 1 117 ? 0.053 -3.156 -6.030 1.00 90.31 117 THR A CA 1
ATOM 914 C C . THR A 1 117 ? 1.125 -2.170 -5.548 1.00 90.31 117 THR A C 1
ATOM 916 O O . THR A 1 117 ? 2.096 -1.909 -6.265 1.00 90.31 117 THR A O 1
ATOM 919 N N . MET A 1 118 ? 0.889 -1.529 -4.403 1.00 89.31 118 MET A N 1
ATOM 920 C CA . MET A 1 118 ? 1.723 -0.475 -3.827 1.00 89.31 118 MET A CA 1
ATOM 921 C C . MET A 1 118 ? 2.132 -0.831 -2.401 1.00 89.31 118 MET A C 1
ATOM 923 O O . MET A 1 118 ? 1.337 -1.370 -1.632 1.00 89.31 118 MET A O 1
ATOM 927 N N . ASN A 1 119 ? 3.340 -0.428 -2.018 1.00 87.94 119 ASN A N 1
ATOM 928 C CA . ASN A 1 119 ? 3.743 -0.388 -0.616 1.00 87.94 119 ASN A CA 1
ATOM 929 C C . ASN A 1 119 ? 2.864 0.615 0.141 1.00 87.94 119 ASN A C 1
ATOM 931 O O . ASN A 1 119 ? 2.536 1.661 -0.416 1.00 87.94 119 ASN A O 1
ATOM 935 N N . ILE A 1 120 ? 2.504 0.326 1.392 1.00 92.31 120 ILE A N 1
ATOM 936 C CA . ILE A 1 120 ? 1.766 1.261 2.251 1.00 92.31 120 ILE A CA 1
ATOM 937 C C . ILE A 1 120 ? 2.714 2.037 3.168 1.00 92.31 120 ILE A C 1
ATOM 939 O O . ILE A 1 120 ? 3.655 1.472 3.718 1.00 92.31 120 ILE A O 1
ATOM 943 N N . PHE A 1 121 ? 2.432 3.324 3.353 1.00 93.12 121 PHE A N 1
ATOM 944 C CA . PHE A 1 121 ? 3.108 4.212 4.289 1.00 93.12 121 PHE A CA 1
ATOM 945 C C . PHE A 1 121 ? 2.076 4.891 5.190 1.00 93.12 121 PHE A C 1
ATOM 947 O O . PHE A 1 121 ? 0.995 5.274 4.736 1.00 93.12 121 PHE A O 1
ATOM 954 N N . VAL A 1 122 ? 2.425 5.039 6.467 1.00 92.75 122 VAL A N 1
ATOM 955 C CA . VAL A 1 122 ? 1.620 5.725 7.481 1.00 92.75 122 VAL A CA 1
ATOM 956 C C . VAL A 1 122 ? 2.502 6.772 8.147 1.00 92.75 122 VAL A C 1
ATOM 958 O O . VAL A 1 122 ? 3.564 6.447 8.675 1.00 92.75 122 VAL A O 1
ATOM 961 N N . PHE A 1 123 ? 2.058 8.021 8.117 1.00 91.25 123 PHE A N 1
ATOM 962 C CA . PHE A 1 123 ? 2.671 9.140 8.813 1.00 91.25 123 PHE A CA 1
ATOM 963 C C . PHE A 1 123 ? 1.788 9.531 9.996 1.00 91.25 123 PHE A C 1
ATOM 965 O O . PHE A 1 123 ? 0.620 9.896 9.827 1.00 91.25 123 PHE A O 1
ATOM 972 N N . TRP A 1 124 ? 2.330 9.407 11.206 1.00 88.94 124 TRP A N 1
ATOM 973 C CA . TRP A 1 124 ? 1.593 9.626 12.446 1.00 88.94 124 TRP A CA 1
ATOM 974 C C . TRP A 1 124 ? 2.502 9.972 13.623 1.00 88.94 124 TRP A C 1
ATOM 976 O O . TRP A 1 124 ? 3.721 9.807 13.554 1.00 88.94 124 TRP A O 1
ATOM 986 N N . THR A 1 125 ? 1.896 10.387 14.730 1.00 84.00 125 THR A N 1
ATOM 987 C CA . THR A 1 125 ? 2.591 10.556 16.009 1.00 84.00 125 THR A CA 1
ATOM 988 C C . THR A 1 125 ? 2.645 9.222 16.765 1.00 84.00 125 THR A C 1
ATOM 990 O O . THR A 1 125 ? 1.618 8.577 16.997 1.00 84.00 125 THR A O 1
ATOM 993 N N . HIS A 1 126 ? 3.848 8.792 17.154 1.00 74.44 126 HIS A N 1
ATOM 994 C CA . HIS A 1 126 ? 4.042 7.602 17.991 1.00 74.44 126 HIS A CA 1
ATOM 995 C C . HIS A 1 126 ? 3.698 7.892 19.460 1.00 74.44 126 HIS A C 1
ATOM 997 O O . HIS A 1 126 ? 3.878 9.020 19.913 1.00 74.44 126 HIS A O 1
ATOM 1003 N N . GLU A 1 127 ? 3.262 6.875 20.209 1.00 69.50 127 GLU A N 1
ATOM 1004 C CA . GLU A 1 127 ? 2.838 6.997 21.619 1.00 69.50 127 GLU A CA 1
ATOM 1005 C C . GLU A 1 127 ? 3.946 7.527 22.547 1.00 69.50 127 GLU A C 1
ATOM 1007 O O . GLU A 1 127 ? 3.662 8.255 23.491 1.00 69.50 127 GLU A O 1
ATOM 1012 N N . ASP A 1 128 ? 5.211 7.236 22.236 1.00 59.75 128 ASP A N 1
ATOM 1013 C CA . ASP A 1 128 ? 6.343 7.541 23.124 1.00 59.75 128 ASP A CA 1
ATOM 1014 C C . ASP A 1 128 ? 6.943 8.949 22.981 1.00 59.75 128 ASP A C 1
ATOM 1016 O O . ASP A 1 128 ? 7.862 9.281 23.723 1.00 59.75 128 ASP A O 1
ATOM 1020 N N . GLY A 1 129 ? 6.526 9.771 22.010 1.00 52.03 129 GLY A N 1
ATOM 1021 C CA . GLY A 1 129 ? 7.131 11.100 21.787 1.00 52.03 129 GLY A CA 1
ATOM 1022 C C . GLY A 1 129 ? 8.668 11.119 21.597 1.00 52.03 129 GLY A C 1
ATOM 1023 O O . GLY A 1 129 ? 9.275 12.182 21.684 1.00 52.03 129 GLY A O 1
ATOM 1024 N N . GLY A 1 130 ? 9.306 9.962 21.378 1.00 37.22 130 GLY A N 1
ATOM 1025 C CA . GLY A 1 130 ? 10.756 9.783 21.508 1.00 37.22 130 GLY A CA 1
ATOM 1026 C C . GLY A 1 130 ? 11.592 10.164 20.279 1.00 37.22 130 GLY A C 1
ATOM 1027 O O . GLY A 1 130 ? 11.241 9.836 19.142 1.00 37.22 130 GLY A O 1
ATOM 1028 N N . GLU A 1 131 ? 12.731 10.801 20.571 1.00 35.69 131 GLU A N 1
ATOM 1029 C CA . GLU A 1 131 ? 13.829 11.247 19.693 1.00 35.69 131 GLU A CA 1
ATOM 1030 C C . GLU A 1 131 ? 14.538 10.129 18.879 1.00 35.69 131 GLU A C 1
ATOM 1032 O O . GLU A 1 131 ? 14.352 8.937 19.151 1.00 35.69 131 GLU A O 1
ATOM 1037 N N . PRO A 1 132 ? 15.306 10.481 17.818 1.00 35.81 132 PRO A N 1
ATOM 1038 C CA . PRO A 1 132 ? 15.531 9.609 16.666 1.00 35.81 132 PRO A CA 1
ATOM 1039 C C . PRO A 1 132 ? 16.568 8.504 16.901 1.00 35.81 132 PRO A C 1
ATOM 1041 O O . PRO A 1 132 ? 17.663 8.726 17.408 1.00 35.81 132 PRO A O 1
ATOM 1044 N N . THR A 1 133 ? 16.252 7.305 16.406 1.00 33.78 133 THR A N 1
ATOM 1045 C CA . THR A 1 133 ? 17.232 6.253 16.099 1.00 33.78 133 THR A CA 1
ATOM 1046 C C . THR A 1 133 ? 17.364 6.165 14.580 1.00 33.78 133 THR A C 1
ATOM 1048 O O . THR A 1 133 ? 16.378 5.945 13.879 1.00 33.78 133 THR A O 1
ATOM 1051 N N . HIS A 1 134 ? 18.574 6.427 14.087 1.00 36.28 134 HIS A N 1
ATOM 1052 C CA . HIS A 1 134 ? 18.942 6.417 12.672 1.00 36.28 134 HIS A CA 1
ATOM 1053 C C . HIS A 1 134 ? 19.000 4.988 12.112 1.00 36.28 134 HIS A C 1
ATOM 1055 O O . HIS A 1 134 ? 19.757 4.176 12.632 1.00 36.28 134 HIS A O 1
ATOM 1061 N N . ASP A 1 135 ? 18.264 4.722 11.027 1.00 33.38 135 ASP A N 1
ATOM 1062 C CA . ASP A 1 135 ? 18.705 3.871 9.906 1.00 33.38 135 ASP A CA 1
ATOM 1063 C C . ASP A 1 135 ? 17.795 4.097 8.665 1.00 33.38 135 ASP A C 1
ATOM 1065 O O . ASP A 1 135 ? 16.671 4.585 8.816 1.00 33.38 135 ASP A O 1
ATOM 1069 N N . PRO A 1 136 ? 18.261 3.854 7.420 1.00 42.16 136 PRO A N 1
ATOM 1070 C CA . PRO A 1 136 ? 17.883 4.682 6.270 1.00 42.16 136 PRO A CA 1
ATOM 1071 C C . PRO A 1 136 ? 16.714 4.144 5.429 1.00 42.16 136 PRO A C 1
ATOM 1073 O O . PRO A 1 136 ? 16.764 3.021 4.928 1.00 42.16 136 PRO A O 1
ATOM 1076 N N . SER A 1 137 ? 15.720 5.004 5.164 1.00 38.00 137 SER A N 1
ATOM 1077 C CA . SER A 1 137 ? 14.956 5.174 3.897 1.00 38.00 137 SER A CA 1
ATOM 1078 C C . SER A 1 137 ? 13.667 5.945 4.191 1.00 38.00 137 SER A C 1
ATOM 1080 O O . SER A 1 137 ? 12.955 5.487 5.071 1.00 38.00 137 SER A O 1
ATOM 1082 N N . PRO A 1 138 ? 13.273 7.023 3.476 1.00 50.47 138 PRO A N 1
ATOM 1083 C CA . PRO A 1 138 ? 13.770 7.554 2.205 1.00 50.47 138 PRO A CA 1
ATOM 1084 C C . PRO A 1 138 ? 14.694 8.771 2.390 1.00 50.47 138 PRO A C 1
ATOM 1086 O O . PRO A 1 138 ? 14.414 9.647 3.198 1.00 50.47 138 PRO A O 1
ATOM 1089 N N . ALA A 1 139 ? 15.728 8.887 1.550 1.00 51.69 139 ALA A N 1
ATOM 1090 C CA . ALA A 1 139 ? 16.721 9.981 1.549 1.00 51.69 139 ALA A CA 1
ATOM 1091 C C . ALA A 1 139 ? 16.149 11.420 1.477 1.00 51.69 139 ALA A C 1
ATOM 1093 O O . ALA A 1 139 ? 16.886 12.388 1.597 1.00 51.69 139 ALA A O 1
ATOM 1094 N N . LEU A 1 140 ? 14.846 11.563 1.232 1.00 52.69 140 LEU A N 1
ATOM 1095 C CA . LEU A 1 140 ? 14.132 12.835 1.107 1.00 52.69 140 LEU A CA 1
ATOM 1096 C C . LEU A 1 140 ? 13.602 13.367 2.456 1.00 52.69 140 LEU A C 1
ATOM 1098 O O . LEU A 1 140 ? 13.161 14.509 2.529 1.00 52.69 140 LEU A O 1
ATOM 1102 N N . ALA A 1 141 ? 13.647 12.547 3.512 1.00 53.41 141 ALA A N 1
ATOM 1103 C CA . ALA A 1 141 ? 13.079 12.829 4.834 1.00 53.41 141 ALA A CA 1
ATOM 1104 C C . ALA A 1 141 ? 14.108 12.764 5.986 1.00 53.41 141 ALA A C 1
ATOM 1106 O O . ALA A 1 141 ? 13.730 12.773 7.158 1.00 53.41 141 ALA A O 1
ATOM 1107 N N . GLU A 1 142 ? 15.405 12.647 5.681 1.00 55.78 142 GLU A N 1
ATOM 1108 C CA . GLU A 1 142 ? 16.443 12.512 6.709 1.00 55.78 142 GLU A CA 1
ATOM 1109 C C . GLU A 1 142 ? 16.534 13.777 7.582 1.00 55.78 142 GLU A C 1
ATOM 1111 O O . GLU A 1 142 ? 16.828 14.863 7.090 1.00 55.78 142 GLU A O 1
ATOM 1116 N N . GLY A 1 143 ? 16.303 13.616 8.890 1.00 60.34 143 GLY A N 1
ATOM 1117 C CA . GLY A 1 143 ? 16.547 14.641 9.914 1.00 60.34 143 GLY A CA 1
ATOM 1118 C C . GLY A 1 143 ? 15.321 15.406 10.428 1.00 60.34 143 GLY A C 1
ATOM 1119 O O . GLY A 1 143 ? 15.442 16.089 11.439 1.00 60.34 143 GLY A O 1
ATOM 1120 N N . GLU A 1 144 ? 14.147 15.281 9.802 1.00 70.94 144 GLU A N 1
ATOM 1121 C CA . GLU A 1 144 ? 12.948 16.050 10.198 1.00 70.94 144 GLU A CA 1
ATOM 1122 C C . GLU A 1 144 ? 11.954 15.257 11.056 1.00 70.94 144 GLU A C 1
ATOM 1124 O O . GLU A 1 144 ? 11.252 15.818 11.896 1.00 70.94 144 GLU A O 1
ATOM 1129 N N . PHE A 1 145 ? 11.881 13.943 10.857 1.00 74.62 145 PHE A N 1
ATOM 1130 C CA . PHE A 1 145 ? 11.008 13.051 11.613 1.00 74.62 145 PHE A CA 1
ATOM 1131 C C . PHE A 1 145 ? 11.576 11.633 11.629 1.00 74.62 145 PHE A C 1
ATOM 1133 O O . PHE A 1 145 ? 12.407 11.254 10.801 1.00 74.62 145 PHE A O 1
ATOM 1140 N N . ARG A 1 146 ? 11.128 10.827 12.596 1.00 75.62 146 ARG A N 1
ATOM 1141 C CA . ARG A 1 146 ? 11.555 9.432 12.725 1.00 75.62 146 ARG A CA 1
ATOM 1142 C C . ARG A 1 146 ? 10.990 8.600 11.578 1.00 75.62 146 ARG A C 1
ATOM 1144 O O . ARG A 1 146 ? 9.779 8.579 11.365 1.00 75.62 146 ARG A O 1
ATOM 1151 N N . VAL A 1 147 ? 11.859 7.843 10.915 1.00 78.56 147 VAL A N 1
ATOM 1152 C CA . VAL A 1 147 ? 11.460 6.851 9.917 1.00 78.56 147 VAL A CA 1
ATOM 1153 C C . VAL A 1 147 ? 11.745 5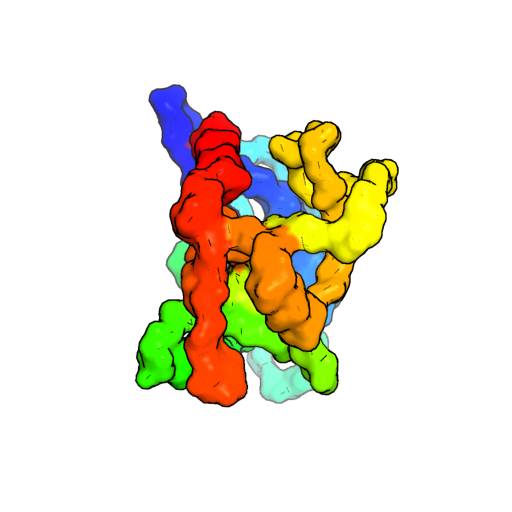.451 10.447 1.00 78.56 147 VAL A C 1
ATOM 1155 O O . VAL A 1 147 ? 12.793 5.208 11.036 1.00 78.56 147 VAL A O 1
ATOM 1158 N N . ALA A 1 148 ? 10.786 4.540 10.293 1.00 79.00 148 ALA A N 1
ATOM 1159 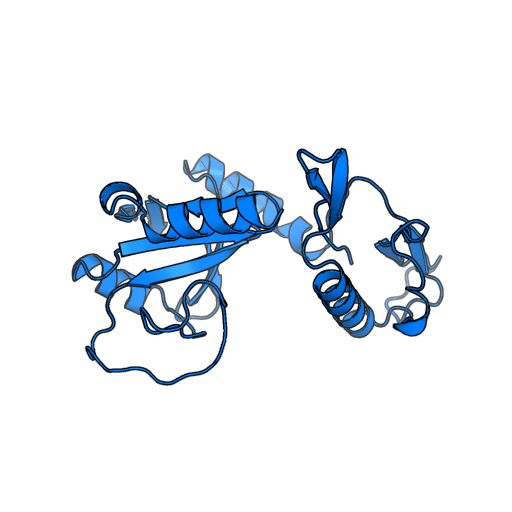C CA . ALA A 1 148 ? 10.913 3.170 10.769 1.00 79.00 148 ALA A CA 1
ATOM 1160 C C . ALA A 1 148 ? 10.212 2.198 9.818 1.00 79.00 148 ALA A C 1
ATOM 1162 O O . ALA A 1 148 ? 9.037 2.375 9.493 1.00 79.00 148 ALA A O 1
ATOM 1163 N N . GLU A 1 149 ? 10.912 1.132 9.437 1.00 81.81 149 GLU A N 1
ATOM 1164 C CA . GLU A 1 149 ? 10.290 -0.046 8.844 1.00 81.81 149 GLU A CA 1
ATOM 1165 C C . GLU A 1 149 ? 9.834 -0.967 9.976 1.00 81.81 149 GLU A C 1
ATOM 1167 O O . GLU A 1 149 ? 10.642 -1.545 10.704 1.00 81.81 149 GLU A O 1
ATOM 1172 N N . ARG A 1 150 ? 8.519 -1.082 10.163 1.00 86.44 150 ARG A N 1
ATOM 1173 C CA . ARG A 1 150 ? 7.946 -1.979 11.165 1.00 86.44 150 ARG A CA 1
ATO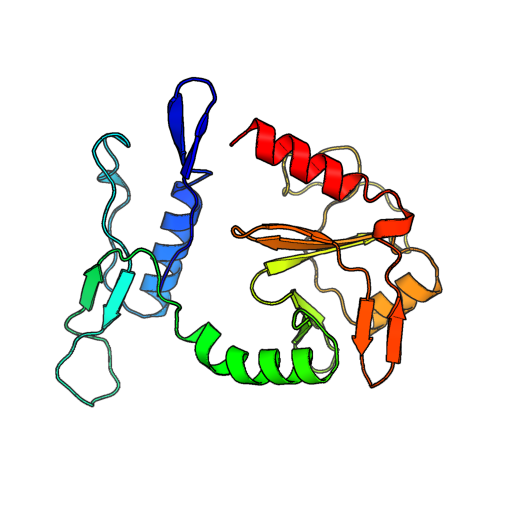M 1174 C C . ARG A 1 150 ? 6.581 -2.483 10.748 1.00 86.44 150 ARG A C 1
ATOM 1176 O O . ARG A 1 150 ? 5.900 -1.892 9.916 1.00 86.44 150 ARG A O 1
ATOM 1183 N N . LYS A 1 151 ? 6.162 -3.566 11.392 1.00 86.81 151 LYS A N 1
ATOM 1184 C CA . LYS A 1 151 ? 4.793 -4.062 11.282 1.00 86.81 151 LYS A CA 1
ATOM 1185 C C . LYS A 1 151 ? 3.845 -3.073 11.955 1.00 86.81 151 LYS A C 1
ATOM 1187 O O . LYS A 1 151 ? 4.141 -2.568 13.039 1.00 86.81 151 LYS A O 1
ATOM 1192 N N . ILE A 1 152 ? 2.719 -2.829 11.299 1.00 90.12 152 ILE A N 1
ATOM 1193 C CA . ILE A 1 152 ? 1.607 -2.036 11.818 1.00 90.12 152 ILE A CA 1
ATOM 1194 C C . ILE A 1 152 ? 0.384 -2.942 11.778 1.00 90.12 152 ILE A C 1
ATOM 1196 O O . ILE A 1 152 ? 0.088 -3.533 10.740 1.00 90.12 152 ILE A O 1
ATOM 1200 N N . THR A 1 153 ? -0.309 -3.084 12.903 1.00 95.31 153 THR A N 1
ATOM 1201 C CA . THR A 1 153 ? -1.537 -3.894 12.984 1.00 95.31 153 THR A CA 1
ATOM 1202 C C . THR A 1 153 ? -2.774 -3.022 12.823 1.00 95.31 153 THR A C 1
ATOM 1204 O O . THR A 1 153 ? -2.749 -1.845 13.180 1.00 95.31 153 THR A O 1
ATOM 1207 N N . MET A 1 154 ? -3.892 -3.590 12.358 1.00 96.88 154 MET A N 1
ATOM 1208 C CA . MET A 1 154 ? -5.170 -2.867 12.347 1.00 96.88 154 MET A CA 1
ATOM 1209 C C . MET A 1 154 ? -5.576 -2.399 13.749 1.00 96.88 154 MET A C 1
ATOM 1211 O O . MET A 1 154 ? -6.143 -1.323 13.874 1.00 96.88 154 MET A O 1
ATOM 1215 N N . LYS A 1 155 ? -5.270 -3.169 14.804 1.00 96.12 155 LYS A N 1
ATOM 1216 C CA . LYS A 1 155 ? -5.563 -2.779 16.194 1.00 96.12 155 LYS A CA 1
ATOM 1217 C C . LYS A 1 155 ? -4.847 -1.482 16.570 1.00 96.12 155 LYS A C 1
ATOM 1219 O O . LYS A 1 155 ? -5.481 -0.542 17.032 1.00 96.12 155 LYS A O 1
ATOM 1224 N N . GLU A 1 156 ? -3.538 -1.447 16.354 1.00 94.25 156 GLU A N 1
ATOM 1225 C CA . GLU A 1 156 ? -2.713 -0.264 16.603 1.00 94.25 156 GLU A CA 1
ATOM 1226 C C . GLU A 1 156 ? -3.155 0.916 15.731 1.00 94.25 156 GLU A C 1
ATOM 1228 O O . GLU A 1 156 ? -3.264 2.045 16.202 1.00 94.25 156 GLU A O 1
ATOM 1233 N N . PHE A 1 157 ? -3.456 0.644 14.461 1.00 95.12 157 PHE A N 1
ATOM 1234 C CA . PHE A 1 157 ? -3.855 1.675 13.518 1.00 95.12 157 PHE A CA 1
ATOM 1235 C C . PHE A 1 157 ? -5.189 2.332 13.876 1.00 95.12 157 PHE A C 1
ATOM 1237 O O . PHE A 1 157 ? -5.321 3.551 13.786 1.00 95.12 157 PHE A O 1
ATOM 1244 N N . LEU A 1 158 ? -6.159 1.535 14.324 1.00 96.62 158 LEU A N 1
ATOM 1245 C CA . LEU A 1 158 ? -7.440 2.029 14.818 1.00 96.62 158 LEU A CA 1
ATOM 1246 C C . LEU A 1 158 ? -7.267 2.896 16.066 1.00 96.62 158 LEU A C 1
ATOM 1248 O O . LEU A 1 158 ? -7.839 3.979 16.111 1.00 96.62 158 LEU A O 1
ATOM 1252 N N . GLN A 1 159 ? -6.430 2.472 17.019 1.00 95.25 159 GLN A N 1
ATOM 1253 C CA . GLN A 1 159 ? -6.138 3.275 18.207 1.00 95.25 159 GLN A CA 1
ATOM 1254 C C . GLN A 1 159 ? -5.537 4.633 17.820 1.00 95.25 159 GLN A C 1
ATOM 1256 O O . GLN A 1 159 ? -6.004 5.672 18.269 1.00 95.25 159 GLN A O 1
ATOM 1261 N N . ALA A 1 160 ? -4.561 4.649 16.911 1.00 92.25 160 ALA A N 1
ATOM 1262 C CA . ALA A 1 160 ? -3.948 5.892 16.451 1.00 92.25 160 ALA A CA 1
ATOM 1263 C C . ALA A 1 160 ? -4.914 6.812 15.683 1.00 92.25 160 ALA A C 1
ATOM 1265 O O . ALA A 1 160 ? -4.747 8.033 15.718 1.00 92.25 160 ALA A O 1
ATOM 1266 N N . LEU A 1 161 ? -5.908 6.254 14.984 1.00 94.69 161 LEU A N 1
ATOM 1267 C CA . LEU A 1 161 ? -6.980 7.035 14.361 1.00 94.69 161 LEU A CA 1
ATOM 1268 C C . LEU A 1 161 ? -7.901 7.658 15.414 1.00 94.69 161 LEU A C 1
ATOM 1270 O O . LEU A 1 161 ? -8.205 8.844 15.315 1.00 94.69 161 LEU A O 1
ATOM 1274 N N . GLU A 1 162 ? -8.326 6.878 16.410 1.00 95.25 162 GLU A N 1
ATOM 1275 C CA . GLU A 1 162 ? -9.185 7.346 17.506 1.00 95.25 162 GLU A CA 1
ATOM 1276 C C . GLU A 1 162 ? -8.498 8.434 18.342 1.00 95.25 162 GLU A C 1
ATOM 1278 O O . GLU A 1 162 ? -9.124 9.436 18.684 1.00 95.25 162 GLU A O 1
ATOM 1283 N N . ASP A 1 163 ? -7.193 8.295 18.576 1.00 94.19 163 ASP A N 1
ATOM 1284 C CA . ASP A 1 163 ? -6.371 9.276 19.290 1.00 94.19 163 ASP A CA 1
ATOM 1285 C C . ASP A 1 163 ? -6.048 10.532 18.449 1.00 94.19 163 ASP A C 1
ATOM 1287 O O . ASP A 1 163 ? -5.365 11.440 18.925 1.00 94.19 163 ASP A O 1
ATOM 1291 N N . GLY A 1 164 ? -6.450 10.582 17.172 1.00 92.44 164 GLY A N 1
ATOM 1292 C CA . GLY A 1 164 ? -6.119 11.686 16.263 1.00 92.44 164 GLY A CA 1
ATOM 1293 C C . GLY A 1 164 ? -4.625 11.797 15.923 1.00 92.44 164 GLY A C 1
ATOM 1294 O O . GLY A 1 164 ? -4.153 12.865 15.531 1.00 92.44 164 GLY A O 1
ATOM 1295 N N . ARG A 1 165 ? -3.859 10.708 16.077 1.00 91.38 165 ARG A N 1
ATOM 1296 C CA . ARG A 1 165 ? -2.405 10.668 15.834 1.00 91.38 165 ARG A CA 1
ATOM 1297 C C . ARG A 1 165 ? -2.048 10.484 14.362 1.00 91.38 165 ARG A C 1
ATOM 1299 O O . ARG A 1 165 ? -0.937 10.833 13.965 1.00 91.38 165 ARG A O 1
ATOM 1306 N N . VAL A 1 166 ? -2.952 9.931 13.555 1.00 91.69 166 VAL A N 1
ATOM 1307 C CA . VAL A 1 166 ? -2.732 9.689 12.119 1.00 91.69 166 VAL A CA 1
ATOM 1308 C C . VAL A 1 166 ? -2.820 10.999 11.341 1.00 91.69 166 VAL A C 1
ATOM 1310 O O . VAL A 1 166 ? -3.816 11.712 11.433 1.00 91.69 166 VAL A O 1
ATOM 1313 N N . ARG A 1 167 ? -1.788 11.297 10.546 1.00 89.69 167 ARG A N 1
ATOM 1314 C CA . ARG A 1 167 ? -1.699 12.515 9.728 1.00 89.69 167 ARG A CA 1
ATOM 1315 C C . ARG A 1 167 ? -1.932 12.207 8.255 1.00 89.69 167 ARG A C 1
ATOM 1317 O O . ARG A 1 167 ? -2.845 12.756 7.653 1.00 89.69 167 ARG A O 1
ATOM 1324 N N . GLU A 1 168 ? -1.144 11.295 7.688 1.00 91.94 168 GLU A N 1
ATOM 1325 C CA . GLU A 1 168 ? -1.230 10.928 6.270 1.00 91.94 168 GLU A CA 1
ATOM 1326 C C . GLU A 1 168 ? -1.067 9.417 6.087 1.00 91.94 168 GLU A C 1
ATOM 1328 O O . GLU A 1 168 ? -0.220 8.786 6.716 1.00 91.94 168 GLU A O 1
ATOM 1333 N N . VAL A 1 169 ? -1.854 8.822 5.193 1.00 94.44 169 VAL A N 1
ATOM 1334 C CA . VAL A 1 169 ? -1.692 7.428 4.757 1.00 94.44 169 VAL A CA 1
ATOM 1335 C C . VAL A 1 169 ? -1.656 7.405 3.242 1.00 94.44 169 VAL A C 1
ATOM 1337 O O . VAL A 1 169 ? -2.513 8.003 2.587 1.00 94.44 169 VAL A O 1
ATOM 1340 N N . PHE A 1 170 ? -0.681 6.709 2.666 1.00 93.81 170 PHE A N 1
ATOM 1341 C CA . PHE A 1 170 ? -0.538 6.647 1.217 1.00 93.81 170 PHE A CA 1
ATOM 1342 C C . PHE A 1 170 ? 0.114 5.360 0.728 1.00 93.81 170 PHE A C 1
ATOM 1344 O O . PHE A 1 170 ? 0.929 4.739 1.406 1.00 93.81 170 PHE A O 1
ATOM 1351 N N . GLY A 1 171 ? -0.250 4.972 -0.490 1.00 90.50 171 GLY A N 1
ATOM 1352 C CA . GLY A 1 171 ? 0.455 3.952 -1.250 1.00 90.50 171 GLY A CA 1
ATOM 1353 C C . GLY A 1 171 ? 1.622 4.558 -2.029 1.00 90.50 171 GLY A C 1
ATOM 1354 O O . GLY A 1 171 ? 1.499 5.664 -2.553 1.00 90.50 171 GLY A O 1
ATOM 1355 N N . SER A 1 172 ? 2.731 3.834 -2.168 1.00 86.12 172 SER A N 1
ATOM 1356 C CA . SER A 1 172 ? 3.795 4.164 -3.117 1.00 86.12 172 SER A CA 1
ATOM 1357 C C . SER A 1 172 ? 4.036 3.029 -4.101 1.00 86.12 172 SER A C 1
ATOM 1359 O O . SER A 1 172 ? 4.141 1.856 -3.739 1.00 86.12 172 SER A O 1
ATOM 1361 N N . GLY A 1 173 ? 4.137 3.387 -5.377 1.00 80.25 173 GLY A N 1
ATOM 1362 C CA . GLY A 1 173 ? 4.401 2.438 -6.445 1.00 80.25 173 GLY A CA 1
ATOM 1363 C C . GLY A 1 173 ? 4.733 3.140 -7.750 1.00 80.25 173 GLY A C 1
ATOM 1364 O O . GLY A 1 173 ? 4.407 4.306 -7.965 1.00 80.25 173 GLY A O 1
ATOM 1365 N N . THR A 1 174 ? 5.365 2.414 -8.668 1.00 74.38 174 THR A N 1
ATOM 1366 C CA . THR A 1 174 ? 5.846 2.974 -9.937 1.00 74.38 174 THR A CA 1
ATOM 1367 C C . THR A 1 174 ? 4.729 3.629 -10.759 1.00 74.38 174 THR A C 1
ATOM 1369 O O . THR A 1 174 ? 4.991 4.594 -11.472 1.00 74.38 174 THR A O 1
ATOM 1372 N N . ALA A 1 175 ? 3.481 3.157 -10.654 1.00 71.25 175 ALA A N 1
ATOM 1373 C CA . ALA A 1 175 ? 2.341 3.665 -11.420 1.00 71.25 175 ALA A CA 1
ATOM 1374 C C . ALA A 1 175 ? 1.946 5.111 -11.062 1.00 71.25 175 ALA A C 1
ATOM 1376 O O . ALA A 1 175 ? 1.815 5.927 -11.973 1.00 71.25 175 ALA A O 1
ATOM 1377 N N . CYS A 1 176 ? 1.834 5.446 -9.777 1.00 71.25 176 CYS A N 1
ATOM 1378 C CA . CYS A 1 176 ? 1.334 6.743 -9.297 1.00 71.25 176 CYS A CA 1
ATOM 1379 C C . CYS A 1 176 ? 2.352 7.540 -8.465 1.00 71.25 176 CYS A C 1
ATOM 1381 O O . CYS A 1 176 ? 2.050 8.659 -8.074 1.00 71.25 176 CYS A O 1
ATOM 1383 N N . GLN A 1 177 ? 3.554 6.995 -8.228 1.00 80.88 177 GLN A N 1
ATOM 1384 C CA . GLN A 1 177 ? 4.569 7.469 -7.273 1.00 80.88 177 GLN A CA 1
ATOM 1385 C C . GLN A 1 177 ? 4.074 7.458 -5.820 1.00 80.88 177 GLN A C 1
ATOM 1387 O O . GLN A 1 177 ? 4.591 6.682 -5.020 1.00 80.88 177 GLN A O 1
ATOM 1392 N N . VAL A 1 178 ? 3.064 8.269 -5.508 1.00 86.44 178 VAL A N 1
ATOM 1393 C CA . VAL A 1 178 ? 2.385 8.390 -4.213 1.00 86.44 178 VAL A CA 1
ATOM 1394 C C . VAL A 1 178 ? 0.875 8.527 -4.442 1.00 86.44 178 VAL A C 1
ATOM 1396 O O . VAL A 1 178 ? 0.445 9.245 -5.341 1.00 86.44 178 VAL A O 1
ATOM 1399 N N . CYS A 1 179 ? 0.062 7.806 -3.672 1.00 90.25 179 CYS A N 1
ATOM 1400 C CA . CYS A 1 179 ? -1.397 7.791 -3.791 1.00 90.25 179 CYS A CA 1
ATOM 1401 C C . CYS A 1 179 ? -2.044 7.931 -2.403 1.00 90.25 179 CYS A C 1
ATOM 1403 O O . CYS A 1 179 ? -1.903 7.008 -1.598 1.00 90.25 179 CYS A O 1
ATOM 1405 N N . PRO A 1 180 ? -2.718 9.057 -2.098 1.00 94.81 180 PRO A N 1
ATOM 1406 C CA . PRO A 1 180 ? -3.324 9.288 -0.788 1.00 94.81 180 PRO A CA 1
ATOM 1407 C C . PRO A 1 180 ? -4.495 8.336 -0.518 1.00 94.81 180 PRO A C 1
ATOM 1409 O O . PRO A 1 180 ? -5.283 8.023 -1.410 1.00 94.81 180 PRO A O 1
ATOM 1412 N N . VAL A 1 181 ? -4.645 7.922 0.740 1.00 95.50 181 VAL A N 1
ATOM 1413 C CA . VAL A 1 181 ? -5.763 7.106 1.229 1.00 95.50 181 VAL A CA 1
ATOM 1414 C C . VAL A 1 181 ? -6.629 7.960 2.149 1.00 95.50 181 VAL A C 1
ATOM 1416 O O . VAL A 1 181 ? -6.143 8.470 3.154 1.00 95.50 181 VAL A O 1
ATOM 1419 N N . HIS A 1 182 ? -7.918 8.094 1.830 1.00 96.25 182 HIS A N 1
ATOM 1420 C CA . HIS A 1 182 ? -8.876 8.897 2.610 1.00 96.25 182 HIS A CA 1
ATOM 1421 C C . HIS A 1 182 ? -9.945 8.051 3.330 1.00 96.25 182 HIS A C 1
ATOM 1423 O O . HIS A 1 182 ? -10.684 8.552 4.181 1.00 96.25 182 HIS A O 1
ATOM 1429 N N . ARG A 1 183 ? -10.075 6.763 2.979 1.00 97.44 183 ARG A N 1
ATOM 1430 C CA . ARG A 1 183 ? -11.094 5.870 3.542 1.00 97.44 183 ARG A CA 1
ATOM 1431 C C . ARG A 1 183 ? -10.664 4.408 3.494 1.00 97.44 183 ARG A C 1
ATOM 1433 O O . ARG A 1 183 ? -10.190 3.941 2.462 1.00 97.44 183 ARG A O 1
ATOM 1440 N N . ILE A 1 184 ? -10.910 3.670 4.576 1.00 98.12 184 ILE A N 1
ATOM 1441 C CA . ILE A 1 184 ? -10.715 2.214 4.656 1.00 98.12 184 ILE A CA 1
ATOM 1442 C C . ILE A 1 184 ? -12.035 1.562 5.075 1.00 98.12 184 ILE A C 1
ATOM 1444 O O . ILE A 1 184 ? -12.650 1.973 6.052 1.00 98.12 184 ILE A O 1
ATOM 1448 N N . LEU A 1 185 ? -12.489 0.540 4.345 1.00 97.81 185 LEU A N 1
ATOM 1449 C CA . LEU A 1 185 ? -13.621 -0.294 4.757 1.00 97.81 185 LEU A CA 1
ATOM 1450 C C . LEU A 1 185 ? -13.092 -1.524 5.497 1.00 97.81 185 LEU A C 1
ATOM 1452 O O . LEU A 1 185 ? -12.475 -2.395 4.886 1.00 97.81 185 LEU A O 1
ATOM 1456 N N . TYR A 1 186 ? -13.355 -1.617 6.798 1.00 97.75 186 TYR A N 1
ATOM 1457 C CA . TYR A 1 186 ? -12.878 -2.711 7.640 1.00 97.75 186 TYR A CA 1
ATOM 1458 C C . TYR A 1 186 ? -13.994 -3.218 8.555 1.00 97.75 186 TYR A C 1
ATOM 1460 O O . TYR A 1 186 ? -14.654 -2.436 9.231 1.00 97.75 186 TYR A O 1
ATOM 1468 N N . GLN A 1 187 ? -14.239 -4.535 8.540 1.00 95.81 187 GLN A N 1
ATOM 1469 C CA . GLN A 1 187 ? -15.302 -5.188 9.326 1.00 95.81 187 GLN A CA 1
ATOM 1470 C C . GLN A 1 187 ? -16.681 -4.504 9.193 1.00 95.81 187 GLN A C 1
ATOM 1472 O O . GLN A 1 187 ? -17.415 -4.342 10.163 1.00 95.81 187 GLN A O 1
ATOM 1477 N N . GLY A 1 188 ? -17.023 -4.068 7.975 1.00 94.88 188 GLY A N 1
ATOM 1478 C CA . GLY A 1 188 ? -18.291 -3.389 7.678 1.00 94.88 188 GLY A CA 1
ATOM 1479 C C . GLY A 1 188 ? -18.352 -1.914 8.090 1.00 94.88 188 GLY A C 1
ATOM 1480 O O . GLY A 1 188 ? -19.364 -1.268 7.842 1.00 94.88 188 GLY A O 1
ATOM 1481 N N . LYS A 1 189 ? -17.285 -1.359 8.677 1.00 96.44 189 LYS A N 1
ATOM 1482 C CA . LYS A 1 189 ? -17.198 0.051 9.073 1.00 96.44 189 LYS A CA 1
ATOM 1483 C C . LYS A 1 189 ? -16.335 0.842 8.096 1.00 96.44 189 LYS A C 1
ATOM 1485 O O . LYS A 1 189 ? -15.238 0.412 7.737 1.00 96.44 189 LYS A O 1
ATOM 1490 N N . HIS A 1 190 ? -16.820 2.014 7.695 1.00 96.62 190 HIS A N 1
ATOM 1491 C CA . HIS A 1 190 ? -16.022 2.986 6.955 1.00 96.62 190 HIS A CA 1
ATOM 1492 C C . HIS A 1 190 ? -15.202 3.826 7.934 1.00 96.62 190 HIS A C 1
ATOM 1494 O O . HIS A 1 190 ? -15.749 4.628 8.6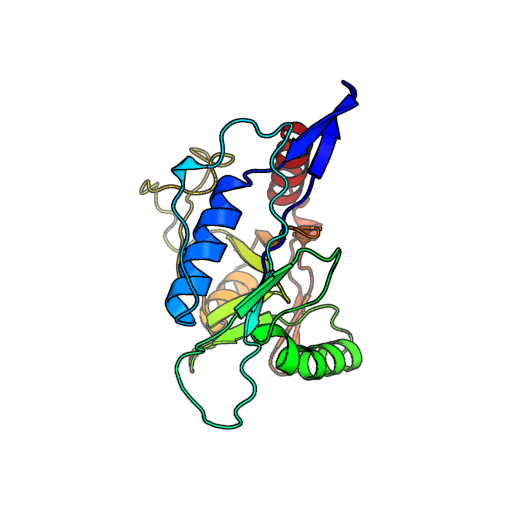84 1.00 96.62 190 HIS A O 1
ATOM 1500 N N . LEU A 1 191 ? -13.890 3.631 7.907 1.00 97.12 191 LEU A N 1
ATOM 1501 C CA . LEU A 1 191 ? -12.910 4.414 8.644 1.00 97.12 191 LEU A CA 1
ATOM 1502 C C . LEU A 1 191 ? -12.513 5.610 7.781 1.00 97.12 191 LEU A C 1
ATOM 1504 O O . LEU A 1 191 ? -12.040 5.424 6.656 1.00 97.12 191 LEU A O 1
ATOM 1508 N N . HIS A 1 192 ? -12.721 6.819 8.290 1.00 97.56 192 HIS A N 1
ATOM 1509 C CA . HIS A 1 192 ? -12.215 8.035 7.664 1.00 97.56 192 HIS A CA 1
ATOM 1510 C C . HIS A 1 192 ? -10.734 8.212 8.012 1.00 97.56 192 HIS A C 1
ATOM 1512 O O . HIS A 1 192 ? -10.354 8.070 9.172 1.00 97.56 192 HIS A O 1
ATOM 1518 N N . ILE A 1 193 ? -9.912 8.497 7.002 1.00 97.31 193 ILE A N 1
ATOM 1519 C CA . ILE A 1 193 ? -8.477 8.728 7.158 1.00 97.31 193 ILE A CA 1
ATOM 1520 C C . ILE A 1 193 ? -8.204 10.199 6.823 1.00 97.31 193 ILE A C 1
ATOM 1522 O O . ILE A 1 193 ? -8.465 10.584 5.680 1.00 97.31 193 ILE A O 1
ATOM 1526 N N . PRO A 1 194 ? -7.657 11.001 7.755 1.00 95.12 194 PRO A N 1
ATOM 1527 C CA . PRO A 1 194 ? -7.594 12.459 7.632 1.00 95.12 194 PRO A CA 1
ATOM 1528 C C . PRO A 1 194 ? -6.454 12.948 6.713 1.00 95.12 194 PRO A C 1
ATOM 1530 O O . PRO A 1 194 ? -5.885 14.019 6.921 1.00 95.12 194 PRO A O 1
ATOM 1533 N N . THR A 1 195 ? -6.052 12.146 5.722 1.00 91.81 195 THR A N 1
ATOM 1534 C CA . THR A 1 195 ? -4.900 12.441 4.856 1.00 91.81 195 THR A CA 1
ATOM 1535 C C . THR A 1 195 ? -5.091 13.760 4.111 1.00 91.81 195 THR A C 1
ATOM 1537 O O . THR A 1 195 ? -4.162 14.555 4.025 1.00 91.81 195 THR A O 1
ATOM 1540 N N . MET A 1 196 ? -6.287 14.010 3.572 1.00 93.44 196 MET A N 1
ATOM 1541 C CA . MET A 1 196 ? -6.538 15.187 2.735 1.00 93.44 196 MET A CA 1
ATOM 1542 C C . MET A 1 196 ? -6.707 16.461 3.570 1.00 93.44 196 MET A C 1
ATOM 1544 O O . MET A 1 196 ? -6.331 17.550 3.140 1.00 93.44 196 MET A O 1
ATOM 1548 N N . GLU A 1 197 ? -7.231 16.310 4.780 1.00 92.44 197 GLU A N 1
ATOM 1549 C CA . GLU A 1 197 ? -7.484 17.354 5.766 1.00 92.44 197 GLU A CA 1
ATOM 1550 C C . GLU A 1 197 ? -6.181 17.908 6.357 1.00 92.44 197 GLU A C 1
ATOM 1552 O O . GLU A 1 197 ? -6.132 19.065 6.767 1.00 92.44 197 GLU A O 1
ATOM 1557 N N . ASN A 1 198 ? -5.105 17.115 6.342 1.00 82.00 198 ASN A N 1
ATOM 1558 C CA . ASN A 1 198 ? -3.770 17.528 6.774 1.00 82.00 198 ASN A CA 1
ATOM 1559 C C . ASN A 1 198 ? -2.940 18.210 5.661 1.00 82.00 198 ASN A C 1
ATOM 1561 O O . ASN A 1 198 ? -1.734 18.383 5.819 1.00 82.00 198 ASN A O 1
ATOM 1565 N N . GLY A 1 199 ? -3.558 18.625 4.546 1.00 74.81 199 GLY A N 1
ATOM 1566 C CA . GLY A 1 199 ? -2.869 19.371 3.483 1.00 74.81 199 GLY A CA 1
ATOM 1567 C C . GLY A 1 199 ? -1.901 18.532 2.639 1.00 74.81 199 GLY A C 1
ATOM 1568 O O . GLY A 1 199 ? -1.053 19.096 1.950 1.00 74.81 199 GLY A O 1
ATOM 1569 N N . PRO A 1 200 ? -2.117 17.21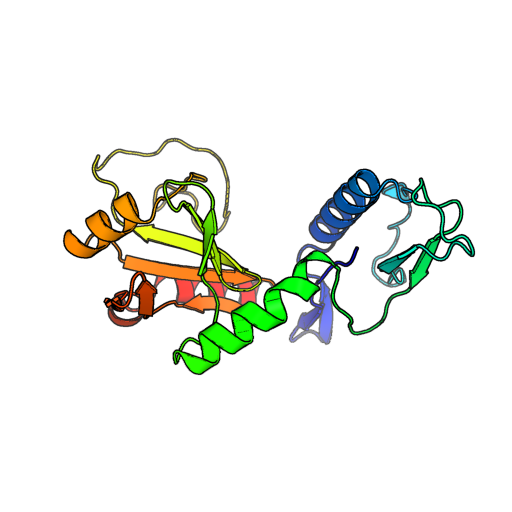2 2.578 1.00 79.75 200 PRO A N 1
ATOM 1570 C CA . PRO A 1 200 ? -1.109 16.150 2.707 1.00 79.75 200 PRO A CA 1
ATOM 1571 C C . PRO A 1 200 ? 0.313 16.594 2.326 1.00 79.75 200 PRO A C 1
ATOM 1573 O O . PRO A 1 200 ? 0.799 16.358 1.214 1.00 79.75 200 PRO A O 1
ATOM 1576 N N . GLU A 1 201 ? 0.952 17.311 3.248 1.00 85.75 201 GLU A N 1
ATOM 1577 C CA . GLU A 1 201 ? 2.187 18.054 3.004 1.00 85.75 201 GLU A CA 1
ATOM 1578 C C . GLU A 1 201 ? 3.337 17.116 2.626 1.00 85.75 201 GLU A C 1
ATOM 1580 O O . GLU A 1 201 ? 4.091 17.394 1.685 1.00 85.75 201 GLU A O 1
ATOM 1585 N N . LEU A 1 202 ? 3.423 15.959 3.290 1.00 83.44 202 LEU A N 1
ATOM 1586 C CA . LEU A 1 202 ? 4.465 14.975 3.029 1.00 83.44 202 LEU A CA 1
ATOM 1587 C C . LEU A 1 202 ? 4.285 14.320 1.653 1.00 83.44 202 LEU A C 1
ATOM 1589 O O . LEU A 1 202 ? 5.247 14.202 0.888 1.00 83.44 202 LEU A O 1
ATOM 1593 N N . ILE A 1 203 ? 3.057 13.940 1.288 1.00 86.31 203 ILE A N 1
ATOM 1594 C CA . ILE A 1 203 ? 2.757 13.394 -0.046 1.00 86.31 203 ILE A CA 1
ATOM 1595 C C . ILE A 1 203 ? 3.071 14.420 -1.141 1.00 86.31 203 ILE A C 1
ATOM 1597 O O . ILE A 1 203 ? 3.685 14.066 -2.152 1.00 86.31 203 ILE A O 1
ATOM 1601 N N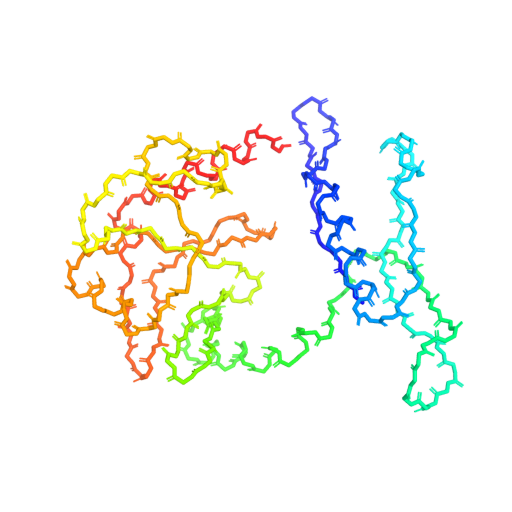 . LEU A 1 204 ? 2.683 15.688 -0.960 1.00 86.75 204 LEU A N 1
ATOM 1602 C CA . LEU A 1 204 ? 2.955 16.753 -1.932 1.00 86.75 204 LEU A CA 1
ATOM 1603 C C . LEU A 1 204 ? 4.457 17.007 -2.091 1.00 86.75 204 LEU A C 1
ATOM 1605 O O . LEU A 1 204 ? 4.932 17.174 -3.220 1.00 86.75 204 LEU A O 1
ATOM 1609 N N . ARG A 1 205 ? 5.216 16.981 -0.988 1.00 85.69 205 ARG A N 1
ATOM 1610 C CA . ARG A 1 205 ? 6.679 17.079 -1.007 1.00 85.69 205 ARG A CA 1
ATOM 1611 C C . ARG A 1 205 ? 7.305 15.927 -1.786 1.00 85.69 205 ARG A C 1
ATOM 1613 O O . ARG A 1 205 ? 8.041 16.187 -2.739 1.00 85.69 205 ARG A O 1
ATOM 1620 N N . PHE A 1 206 ? 6.956 14.679 -1.464 1.00 83.19 206 PHE A N 1
ATOM 1621 C CA . PHE A 1 206 ? 7.474 13.516 -2.189 1.00 83.19 206 PHE A CA 1
ATOM 1622 C C . PHE A 1 206 ? 7.135 13.575 -3.675 1.00 83.19 206 PHE A C 1
ATOM 1624 O O . PHE A 1 206 ? 7.995 13.310 -4.516 1.00 83.19 206 PHE A O 1
ATOM 1631 N N . HIS A 1 207 ? 5.906 13.957 -4.022 1.00 82.25 207 HIS A N 1
ATOM 1632 C CA . HIS A 1 207 ? 5.508 14.101 -5.416 1.00 82.25 207 HIS A CA 1
ATOM 1633 C C . HIS A 1 207 ? 6.356 15.154 -6.146 1.00 82.25 207 HIS A C 1
ATOM 1635 O O . HIS A 1 207 ? 6.843 14.908 -7.252 1.00 82.25 207 HIS A O 1
ATOM 1641 N N . LYS A 1 208 ? 6.575 16.319 -5.522 1.00 84.81 208 LYS A N 1
ATOM 1642 C CA . LYS A 1 208 ? 7.378 17.412 -6.084 1.00 84.81 208 LYS A CA 1
ATOM 1643 C C . LYS A 1 208 ? 8.835 17.001 -6.297 1.00 84.81 208 LYS A C 1
ATOM 1645 O O . LYS A 1 208 ? 9.378 17.245 -7.372 1.00 84.81 208 LYS A O 1
ATOM 1650 N N . GLU A 1 209 ? 9.458 16.379 -5.303 1.00 84.69 209 GLU A N 1
ATOM 1651 C CA . GLU A 1 209 ? 10.868 15.984 -5.357 1.00 84.69 209 GLU A CA 1
ATOM 1652 C C . GLU A 1 209 ? 11.104 14.835 -6.342 1.00 84.69 209 GLU A C 1
ATOM 1654 O O . GLU A 1 209 ? 12.011 14.911 -7.171 1.00 84.69 209 GLU A O 1
ATOM 1659 N N . LEU A 1 210 ? 10.247 13.808 -6.340 1.00 79.44 210 LEU A N 1
ATOM 1660 C CA . LEU A 1 210 ? 10.344 12.710 -7.306 1.00 79.44 210 LEU A CA 1
ATOM 1661 C C . LEU A 1 210 ? 10.186 13.208 -8.742 1.00 79.44 210 LEU A C 1
ATOM 1663 O O . LEU A 1 210 ? 10.920 12.767 -9.623 1.00 79.44 210 LEU A O 1
ATOM 1667 N N . LYS A 1 211 ? 9.273 14.154 -8.976 1.00 80.06 211 LYS A N 1
ATOM 1668 C CA . LYS A 1 211 ? 9.078 14.781 -10.286 1.00 80.06 211 LYS A CA 1
ATOM 1669 C C . LYS A 1 211 ? 10.240 15.688 -10.702 1.00 80.06 211 LYS A C 1
ATOM 1671 O O . LYS A 1 211 ? 10.427 15.894 -11.892 1.00 80.06 211 LYS A O 1
ATOM 1676 N N . ALA A 1 212 ? 10.996 16.246 -9.757 1.00 79.38 212 ALA A N 1
ATOM 1677 C CA . ALA A 1 212 ? 12.190 17.034 -10.061 1.00 79.38 212 ALA A CA 1
ATOM 1678 C C . ALA A 1 212 ? 13.396 16.156 -10.442 1.00 79.38 212 ALA A C 1
ATOM 1680 O O . ALA A 1 212 ? 14.255 16.596 -11.201 1.00 79.38 212 ALA A O 1
ATOM 1681 N N . ILE A 1 213 ? 13.460 14.929 -9.912 1.00 77.75 213 ILE A N 1
ATOM 1682 C CA . ILE A 1 213 ? 14.527 13.954 -10.199 1.00 77.75 213 ILE A CA 1
ATOM 1683 C C . ILE A 1 213 ? 14.285 13.214 -11.527 1.00 77.75 213 ILE A C 1
ATOM 1685 O O . ILE A 1 213 ? 15.243 12.805 -12.186 1.00 77.75 213 ILE A O 1
ATOM 1689 N N . GLN A 1 214 ? 13.018 12.996 -11.881 1.00 69.69 214 GLN A N 1
ATOM 1690 C CA . GLN A 1 214 ? 12.578 12.288 -13.090 1.00 69.69 214 GLN A CA 1
ATOM 1691 C C . GLN A 1 214 ? 12.616 13.177 -14.335 1.00 69.69 214 GLN A C 1
ATOM 1693 O O . GLN A 1 214 ? 13.158 12.701 -15.360 1.00 69.69 214 GLN A O 1
#

Foldseek 3Di:
DDFDWDWDQDPVRDIDTDPVVVRLVVLQVVCVVLLHDHDDPPPPDDPPPDPFAADWDQDAPDPDPDRGPDIDGGHDPDDDDDVCPVCVVVCVVCVVVVHNWDQDFDDPQGWGAATHPFGKDWDWDDPPNDDEDDDDPDPLCPPPDHDDDDTDGPVNVVVRLVVVGTAWMWTADNVPRIGTDQWDQDPNDIDGHCCVVNVVPVRVSSVVVVVVVD

Sequence (214 aa):
LFEGMKAFKGRDQCVRLFRPWLNMDRMLRSALRLCLPTWVRGAAGGLDSWIPDARFCPSQPSLGVGKPTRALLFVILCPVGANYGPTVFVQQEAQKKGCEQVLWLYGPDHQLTEVGTMNIFVFWTHEDGGEPTHDPSPALAEGEFRVAERKITMKEFLQALEDGRVREVFGSGTACQVCPVHRILYQGKHLHIPTMENGPELILRFHKELKAIQ

pLDDT: mean 74.53, std 19.62, range [33.38, 98.12]

Organism: Balaenoptera physalus (NCBI:txid9770)

Radius of gyration: 20.45 Å; chains: 1; bounding box: 48×52×50 Å